Protein AF-A0A957WZV7-F1 (afdb_monomer)

Foldseek 3Di:
DDDDDDDDDDDDDDDDDDDDDDDDDDDDDPDDPPPDPPPPDPQDAVLQQLDDFPDVLVVVLVVVCLVCLQVVVLVVQLVQEDAQEWEAEQLGAIDTDGSNVVSVVQDVFWSDPQFDKDWDSPDRPVPCRVRCPPCPDPPPWRFRHWIKIFRTGNLRQKIKIFTWTADPVGHIGGRYMYIYDRDDPPPVDDDDPDPDPPDPVVVVVVVVPDDPVVCPVPPPPPPDPPPPPDDRDAREFDADVVHQKTKDKDKAAAPDKHKHKYAFDDQFKKKKAKDWPDLQKFKWKAFPPVRDTPDDRPPSDRMDIGTDHDRGMMMMMIHGRHITMMMIMMGGDDPPPPPPPPPVVPPDDDDDDDDDD

pLDDT: mean 73.52, std 21.82, range [28.09, 98.19]

Secondary structure (DSSP, 8-state):
----PPPP--PPP---------------------------PPPPPHHHHHSPPS-HHHHHHHHHHHHHHHHT-HHHHHHHEEEEEEEEETTS--EEE-HHHHHHHHHHHTSSTT---EEE-----TTTTTT------S--PEEEEEEEEEEESTTS-EEEEEEEEE-TTS-EEEEEEEEETT-------S------TTHHHHHHHHTTT--GGGGTTSSTTS-S----TT---PPEE-PPTT-SEEEEEEEEPTT-EEEEEEPPP-S-EEEEEEEESSTTEEEEEEETTT--EEE-TT---SEEEEE--SSS-EEEEEEESS-EEEEEEEEE----------GGGGTT---------

Solvent-accessible surface area (backbone atoms only — not comparable to full-atom values): 22004 Å² total; per-residue (Å²): 142,82,88,83,85,85,80,87,85,84,83,83,88,83,87,77,88,79,89,78,83,88,80,91,77,93,75,92,75,92,67,87,78,77,82,70,80,80,74,73,72,80,77,80,50,62,73,61,24,47,38,86,59,95,43,67,69,53,51,52,50,50,53,50,50,52,50,29,60,67,70,61,36,58,73,60,48,46,72,40,38,28,78,62,19,36,47,23,43,69,97,49,77,69,47,75,32,53,28,68,62,42,48,51,52,44,36,77,58,31,62,37,94,61,29,58,69,40,81,47,81,48,64,82,59,83,72,48,64,80,68,59,73,65,82,75,56,96,62,87,52,50,70,52,34,52,43,31,37,35,21,22,20,72,64,33,40,21,25,35,39,40,36,26,23,28,46,98,87,66,54,69,34,39,39,35,38,38,35,19,85,73,34,71,85,71,69,85,66,78,76,80,80,80,75,78,92,61,64,70,63,56,56,55,46,64,75,62,76,69,73,76,81,83,52,75,85,79,64,88,84,77,85,72,93,72,78,74,78,86,69,81,74,53,39,67,65,64,57,55,90,94,47,54,50,32,75,47,74,51,71,40,45,54,80,38,72,48,60,29,30,36,64,55,53,83,63,46,39,35,37,40,42,54,46,55,90,52,81,62,55,31,44,28,34,30,34,68,84,79,66,44,68,81,36,51,57,85,46,72,63,50,59,50,75,50,63,50,90,56,82,47,45,29,41,37,37,39,34,18,76,53,71,44,55,39,37,42,35,44,31,54,57,68,80,74,78,74,72,76,74,60,77,77,74,71,78,75,74,79,85,79,76,88,80,83,136

Radius of gyration: 31.67 Å; Cα contacts (8 Å, |Δi|>4): 521; chains: 1; bounding box: 87×69×105 Å

Structure (mmCIF, N/CA/C/O backbone):
data_AF-A0A957WZV7-F1
#
_entry.id   AF-A0A957WZV7-F1
#
loop_
_atom_site.group_PDB
_atom_site.id
_atom_site.type_symbol
_atom_site.label_atom_id
_atom_site.label_alt_id
_atom_site.label_comp_id
_atom_site.label_asym_id
_atom_site.label_entity_id
_atom_site.label_seq_id
_atom_site.pdbx_PDB_ins_code
_atom_site.Cartn_x
_atom_site.Cartn_y
_atom_site.Cartn_z
_atom_site.occupancy
_atom_site.B_iso_or_equiv
_atom_site.auth_seq_id
_atom_site.auth_comp_id
_atom_site.auth_asym_id
_atom_site.auth_atom_id
_atom_site.pdbx_PDB_model_num
ATOM 1 N N . MET A 1 1 ? 37.630 -34.047 29.603 1.00 45.97 1 MET A N 1
ATOM 2 C CA . MET A 1 1 ? 38.981 -33.514 29.323 1.00 45.97 1 MET A CA 1
ATOM 3 C C . MET A 1 1 ? 39.329 -33.867 27.877 1.00 45.97 1 MET A C 1
ATOM 5 O O . MET A 1 1 ? 39.918 -34.907 27.633 1.00 45.97 1 MET A O 1
ATOM 9 N N . PHE A 1 2 ? 38.852 -33.075 26.911 1.00 42.47 2 PHE A N 1
ATOM 10 C CA . PHE A 1 2 ? 39.066 -33.308 25.475 1.00 42.47 2 PHE A CA 1
ATOM 11 C C . PHE A 1 2 ? 39.942 -32.180 24.920 1.00 42.47 2 PHE A C 1
ATOM 13 O O . PHE A 1 2 ? 39.576 -31.012 24.994 1.00 42.47 2 PHE A O 1
ATOM 20 N N . GLN A 1 3 ? 41.127 -32.549 24.437 1.00 49.06 3 GLN A N 1
ATOM 21 C CA . GLN A 1 3 ? 42.133 -31.666 23.845 1.00 49.06 3 GLN A CA 1
ATOM 22 C C . GLN A 1 3 ? 41.884 -31.558 22.335 1.00 49.06 3 GLN A C 1
ATOM 24 O O . GLN A 1 3 ? 42.097 -32.527 21.606 1.00 49.06 3 GLN A O 1
ATOM 29 N N . LEU A 1 4 ? 41.435 -30.389 21.868 1.00 52.78 4 LEU A N 1
ATOM 30 C CA . LEU A 1 4 ? 41.299 -30.075 20.444 1.00 52.78 4 LEU A CA 1
ATOM 31 C C . LEU A 1 4 ? 42.625 -29.479 19.937 1.00 52.78 4 LEU A C 1
ATOM 33 O O . LEU A 1 4 ? 43.010 -28.376 20.321 1.00 52.78 4 LEU A O 1
ATOM 37 N N . LYS A 1 5 ? 43.346 -30.222 19.089 1.00 60.06 5 LYS A N 1
ATOM 38 C CA . LYS A 1 5 ? 44.570 -29.757 18.417 1.00 60.06 5 LYS A CA 1
ATOM 39 C C . LYS A 1 5 ? 44.211 -28.845 17.238 1.00 60.06 5 LYS A C 1
ATOM 41 O O . LYS A 1 5 ? 43.618 -29.301 16.266 1.00 60.06 5 LYS A O 1
ATOM 46 N N . LEU A 1 6 ? 44.622 -27.582 17.316 1.00 60.00 6 LEU A N 1
ATOM 47 C CA . LEU A 1 6 ? 44.631 -26.624 16.207 1.00 60.00 6 LEU A CA 1
ATOM 48 C C . LEU A 1 6 ? 45.819 -26.908 15.272 1.00 60.00 6 LEU A C 1
ATOM 50 O O . LEU A 1 6 ? 46.967 -26.925 15.715 1.00 60.00 6 LEU A O 1
ATOM 54 N N . PHE A 1 7 ? 45.547 -27.100 13.980 1.00 57.06 7 PHE A N 1
ATOM 55 C CA . PHE A 1 7 ? 46.551 -27.097 12.910 1.00 57.06 7 PHE A CA 1
ATOM 56 C C . PHE A 1 7 ? 46.561 -25.727 12.208 1.00 57.06 7 PHE A C 1
ATOM 58 O O . PHE A 1 7 ? 45.489 -25.240 11.848 1.00 57.06 7 PHE A O 1
ATOM 65 N N . PRO A 1 8 ? 47.730 -25.111 11.950 1.00 63.84 8 PRO A N 1
ATOM 66 C CA . PRO A 1 8 ? 47.819 -23.918 11.118 1.00 63.84 8 PRO A CA 1
ATOM 67 C C . PRO A 1 8 ? 47.978 -24.299 9.639 1.00 63.84 8 PRO A C 1
ATOM 69 O O . PRO A 1 8 ? 48.950 -24.948 9.252 1.00 63.84 8 PRO A O 1
ATOM 72 N N . VAL A 1 9 ? 47.053 -23.843 8.794 1.00 58.19 9 VAL A N 1
ATOM 73 C CA . VAL A 1 9 ? 47.196 -23.896 7.334 1.00 58.19 9 VAL A CA 1
ATOM 74 C C . VAL A 1 9 ? 47.824 -22.582 6.864 1.00 58.19 9 VAL A C 1
ATOM 76 O O . VAL A 1 9 ? 47.216 -21.519 6.946 1.00 58.19 9 VAL A O 1
ATOM 79 N N . ARG A 1 10 ? 49.069 -22.659 6.384 1.00 58.91 10 ARG A N 1
ATOM 80 C CA . ARG A 1 10 ? 49.744 -21.591 5.633 1.00 58.91 10 ARG A CA 1
ATOM 81 C C . ARG A 1 10 ? 49.444 -21.793 4.147 1.00 58.91 10 ARG A C 1
ATOM 83 O O . ARG A 1 10 ? 49.906 -22.780 3.584 1.00 58.91 10 ARG A O 1
ATOM 90 N N . ILE A 1 11 ? 48.719 -20.874 3.508 1.00 53.62 11 ILE A N 1
ATOM 91 C CA . ILE A 1 11 ? 48.613 -20.824 2.039 1.00 53.62 11 ILE A CA 1
ATOM 92 C C . ILE A 1 11 ? 49.545 -19.728 1.527 1.00 53.62 11 ILE A C 1
ATOM 94 O O . ILE A 1 11 ? 49.493 -18.578 1.960 1.00 53.62 11 ILE A O 1
ATOM 98 N N . ALA A 1 12 ? 50.452 -20.150 0.652 1.00 55.97 12 ALA A N 1
ATOM 99 C CA . ALA A 1 12 ? 51.516 -19.359 0.069 1.00 55.97 12 ALA A CA 1
ATOM 100 C C . ALA A 1 12 ? 51.014 -18.458 -1.070 1.00 55.97 12 ALA A C 1
ATOM 102 O O . ALA A 1 12 ? 50.168 -18.834 -1.878 1.00 55.97 12 ALA A O 1
ATOM 103 N N . VAL A 1 13 ? 51.617 -17.274 -1.128 1.00 48.72 13 VAL A N 1
ATOM 104 C CA . VAL A 1 13 ? 51.511 -16.252 -2.171 1.00 48.72 13 VAL A CA 1
ATOM 105 C C . VAL A 1 13 ? 52.173 -16.744 -3.463 1.00 48.72 13 VAL A C 1
ATOM 107 O O . VAL A 1 13 ? 53.339 -17.136 -3.440 1.00 48.72 13 VAL A O 1
ATOM 110 N N . ALA A 1 14 ? 51.484 -16.639 -4.603 1.00 55.16 14 ALA A N 1
ATOM 111 C CA . ALA A 1 14 ? 52.089 -16.764 -5.930 1.00 55.16 14 ALA A CA 1
ATOM 112 C C . ALA A 1 14 ? 51.778 -15.517 -6.771 1.00 55.16 14 ALA A C 1
ATOM 114 O O . ALA A 1 14 ? 50.704 -15.345 -7.338 1.00 55.16 14 ALA A O 1
ATOM 115 N N . ARG A 1 15 ? 52.774 -14.632 -6.809 1.00 56.59 15 ARG A N 1
ATOM 116 C CA . ARG A 1 15 ? 52.866 -13.391 -7.578 1.00 56.59 15 ARG A CA 1
ATOM 117 C C . ARG A 1 15 ? 53.291 -13.746 -9.009 1.00 56.59 15 ARG A C 1
ATOM 119 O O . ARG A 1 15 ? 54.400 -14.238 -9.196 1.00 56.59 15 ARG A O 1
ATOM 126 N N . ARG A 1 16 ? 52.458 -13.484 -10.020 1.00 56.81 16 ARG A N 1
ATOM 127 C CA . ARG A 1 16 ? 52.886 -13.462 -11.431 1.00 56.81 16 ARG A CA 1
ATOM 128 C C . ARG A 1 16 ? 52.583 -12.094 -12.033 1.00 56.81 16 ARG A C 1
ATOM 130 O O . ARG A 1 16 ? 51.463 -11.813 -12.436 1.00 56.81 16 ARG A O 1
ATOM 137 N N . LEU A 1 17 ? 53.621 -11.257 -12.060 1.00 54.22 17 LEU A N 1
ATOM 138 C CA . LEU A 1 17 ? 53.748 -10.162 -13.016 1.00 54.22 17 LEU A CA 1
ATOM 139 C C . LEU A 1 17 ? 53.868 -10.778 -14.414 1.00 54.22 17 LEU A C 1
ATOM 141 O O . LEU A 1 17 ? 54.767 -11.587 -14.640 1.00 54.22 17 LEU A O 1
ATOM 145 N N . VAL A 1 18 ? 53.022 -10.354 -15.347 1.00 59.91 18 VAL A N 1
ATOM 146 C CA . VAL A 1 18 ? 53.282 -10.496 -16.781 1.00 59.91 18 VAL A CA 1
ATOM 147 C C . VAL A 1 18 ? 53.275 -9.091 -17.373 1.00 59.91 18 VAL A C 1
ATOM 149 O O . VAL A 1 18 ? 52.246 -8.431 -17.458 1.00 59.91 18 VAL A O 1
ATOM 152 N N . PHE A 1 19 ? 54.481 -8.633 -17.695 1.00 50.62 19 PHE A N 1
ATOM 153 C CA . PHE A 1 19 ? 54.791 -7.455 -18.496 1.00 50.62 19 PHE A CA 1
ATOM 154 C C . PHE A 1 19 ? 54.500 -7.807 -19.964 1.00 50.62 19 PHE A C 1
ATOM 156 O O . PHE A 1 19 ? 55.078 -8.768 -20.469 1.00 50.62 19 PHE A O 1
ATOM 163 N N . VAL A 1 20 ? 53.644 -7.050 -20.655 1.00 53.25 20 VAL A N 1
ATOM 164 C CA . VAL A 1 20 ? 53.514 -7.114 -22.123 1.00 53.25 20 VAL A CA 1
ATOM 165 C C . VAL A 1 20 ? 53.767 -5.713 -22.685 1.00 53.25 20 VAL A C 1
ATOM 167 O O . VAL A 1 20 ? 53.089 -4.774 -22.267 1.00 53.25 20 VAL A O 1
ATOM 170 N N . PRO A 1 21 ? 54.754 -5.538 -23.584 1.00 60.06 21 PRO A N 1
ATOM 171 C CA . PRO A 1 21 ? 55.105 -4.240 -24.132 1.00 60.06 21 PRO A CA 1
ATOM 172 C C . PRO A 1 21 ? 54.256 -3.885 -25.361 1.00 60.06 21 PRO A C 1
ATOM 174 O O . PRO A 1 21 ? 54.073 -4.684 -26.275 1.00 60.06 21 PRO A O 1
ATOM 177 N N . LEU A 1 22 ? 53.771 -2.646 -25.341 1.00 53.53 22 LEU A N 1
ATOM 178 C CA . LEU A 1 22 ? 53.826 -1.630 -26.398 1.00 53.53 22 LEU A CA 1
ATOM 179 C C . LEU A 1 22 ? 54.223 -2.120 -27.810 1.00 53.53 22 LEU A C 1
ATOM 181 O O . LEU A 1 22 ? 55.392 -2.412 -28.063 1.00 53.53 22 LEU A O 1
ATOM 185 N N . LEU A 1 23 ? 53.280 -2.081 -28.760 1.00 51.25 23 LEU A N 1
ATOM 186 C CA . LEU A 1 23 ? 53.598 -2.065 -30.189 1.00 51.25 23 LEU A CA 1
ATOM 187 C C . LEU A 1 23 ? 52.794 -0.969 -30.892 1.00 51.25 23 LEU A C 1
ATOM 189 O O . LEU A 1 23 ? 51.572 -1.010 -31.010 1.00 51.25 23 LEU A O 1
ATOM 193 N N . LEU A 1 24 ? 53.557 0.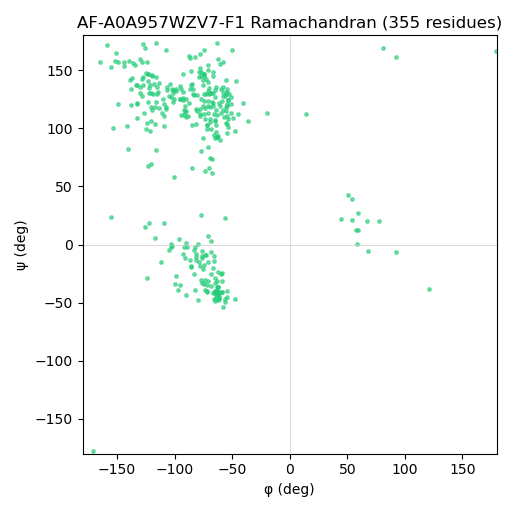048 -31.279 1.00 50.97 24 LEU A N 1
ATOM 194 C CA . LEU A 1 24 ? 53.195 1.235 -32.031 1.00 50.97 24 LEU A CA 1
ATOM 195 C C . LEU A 1 24 ? 52.909 0.823 -33.485 1.00 50.97 24 LEU A C 1
ATOM 197 O O . LEU A 1 24 ? 53.798 0.311 -34.163 1.00 50.97 24 LEU A O 1
ATOM 201 N N . GLY A 1 25 ? 51.688 1.044 -33.965 1.00 47.91 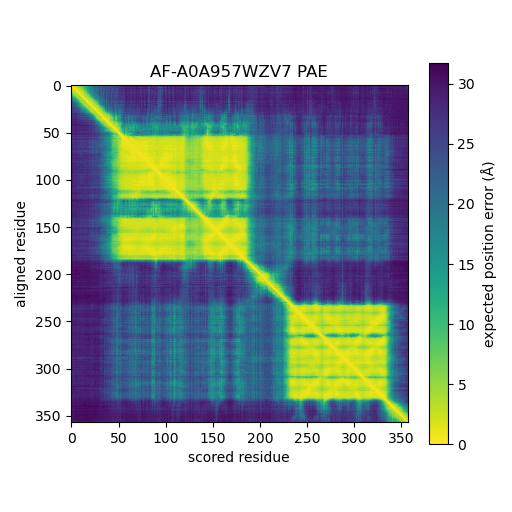25 GLY A N 1
ATOM 202 C CA . GLY A 1 25 ? 51.286 0.751 -35.341 1.00 47.91 25 GLY A CA 1
ATOM 203 C C . GLY A 1 25 ? 50.378 1.847 -35.878 1.00 47.91 25 GLY A C 1
ATOM 204 O O . GLY A 1 25 ? 49.160 1.719 -35.842 1.00 47.91 25 GLY A O 1
ATOM 205 N N . ALA A 1 26 ? 50.981 2.941 -36.341 1.00 51.47 26 ALA A N 1
ATOM 206 C CA . ALA A 1 26 ? 50.295 3.999 -37.068 1.00 51.47 26 ALA A CA 1
ATOM 207 C C . ALA A 1 26 ? 49.978 3.520 -38.494 1.00 51.47 26 ALA A C 1
ATOM 209 O O . ALA A 1 26 ? 50.891 3.344 -39.300 1.00 51.47 26 ALA A O 1
ATOM 210 N N . LEU A 1 27 ? 48.694 3.336 -38.814 1.00 49.53 27 LEU A N 1
ATOM 211 C CA . LEU A 1 27 ? 48.220 3.207 -40.190 1.00 49.53 27 LEU A CA 1
ATOM 212 C C . LEU A 1 27 ? 47.147 4.273 -40.445 1.00 49.53 27 LEU A C 1
ATOM 214 O O . LEU A 1 27 ? 46.019 4.187 -39.967 1.00 49.53 27 LEU A O 1
ATOM 218 N N . LEU A 1 28 ? 47.560 5.305 -41.178 1.00 49.75 28 LEU A N 1
ATOM 219 C CA . LEU A 1 28 ? 46.736 6.377 -41.726 1.00 49.75 28 LEU A CA 1
ATOM 220 C C . LEU A 1 28 ? 45.755 5.797 -42.756 1.00 49.75 28 LEU A C 1
ATOM 222 O O . LEU A 1 28 ? 46.147 5.478 -43.876 1.00 49.75 28 LEU A O 1
ATOM 226 N N . LEU A 1 29 ? 44.477 5.704 -42.389 1.00 47.75 29 LEU A N 1
ATOM 227 C CA . LEU A 1 29 ? 43.370 5.596 -43.336 1.00 47.75 29 LEU A CA 1
ATOM 228 C C . LEU A 1 29 ? 42.598 6.914 -43.305 1.00 47.75 29 LEU A C 1
ATOM 230 O O . LEU A 1 29 ? 41.828 7.186 -42.389 1.00 47.75 29 LEU A O 1
ATOM 234 N N . ALA A 1 30 ? 42.840 7.745 -44.318 1.00 53.38 30 ALA A N 1
ATOM 235 C CA . ALA A 1 30 ? 42.015 8.900 -44.635 1.00 53.38 30 ALA A CA 1
ATOM 236 C C . ALA A 1 30 ? 40.673 8.404 -45.200 1.00 53.38 30 ALA A C 1
ATOM 238 O O . ALA A 1 30 ? 40.504 8.266 -46.409 1.00 53.38 30 ALA A O 1
ATOM 239 N N . GLY A 1 31 ? 39.742 8.068 -44.308 1.00 44.00 31 GLY A N 1
ATOM 240 C CA . GLY A 1 31 ? 38.331 7.885 -44.632 1.00 44.00 31 GLY A CA 1
ATOM 241 C C . GLY A 1 31 ? 37.595 9.200 -44.403 1.00 44.00 31 GLY A C 1
ATOM 242 O O . GLY A 1 31 ? 37.699 9.779 -43.326 1.00 44.00 31 GLY A O 1
ATOM 243 N N . CYS A 1 32 ? 36.882 9.690 -45.416 1.00 44.41 32 CYS A N 1
ATOM 244 C CA . CYS A 1 32 ? 35.986 10.835 -45.302 1.00 44.41 32 CYS A CA 1
ATOM 245 C C . CYS A 1 32 ? 34.958 10.579 -44.190 1.00 44.41 32 CYS A C 1
ATOM 247 O O . CYS A 1 32 ? 34.023 9.802 -44.378 1.00 44.41 32 CYS A O 1
ATOM 249 N N . ALA A 1 33 ? 35.131 11.222 -43.036 1.00 42.47 33 ALA A N 1
ATOM 250 C CA . ALA A 1 33 ? 34.091 11.298 -42.026 1.00 42.47 33 ALA A CA 1
ATOM 251 C C . ALA A 1 33 ? 33.011 12.246 -42.557 1.00 42.47 33 ALA A C 1
ATOM 253 O O . ALA A 1 33 ? 33.190 13.461 -42.591 1.00 42.47 33 ALA A O 1
ATOM 254 N N . VAL A 1 34 ? 31.909 11.678 -43.040 1.00 50.72 34 VAL A N 1
ATOM 255 C CA . VAL A 1 34 ? 30.657 12.419 -43.166 1.00 50.72 34 VAL A CA 1
ATOM 256 C C . VAL A 1 34 ? 30.164 12.603 -41.734 1.00 50.72 34 VAL A C 1
ATOM 258 O O . VAL A 1 34 ? 29.660 11.661 -41.127 1.00 50.72 34 VAL A O 1
ATOM 261 N N . GLU A 1 35 ? 30.401 13.782 -41.160 1.00 44.50 35 GLU A N 1
ATOM 262 C CA . GLU A 1 35 ? 29.774 14.204 -39.908 1.00 44.50 35 GLU A CA 1
ATOM 263 C C . GLU A 1 35 ? 28.268 14.300 -40.154 1.00 44.50 35 GLU A C 1
ATOM 265 O O . GLU A 1 35 ? 27.749 15.310 -40.626 1.00 44.50 35 GLU A O 1
ATOM 270 N N . PHE A 1 36 ? 27.556 13.210 -39.876 1.00 49.34 36 PHE A N 1
ATOM 271 C CA . PHE A 1 36 ? 26.125 13.293 -39.654 1.00 49.34 36 PHE A CA 1
ATOM 272 C C . PHE A 1 36 ? 25.943 14.022 -38.322 1.00 49.34 36 PHE A C 1
ATOM 274 O O . PHE A 1 36 ? 26.427 13.518 -37.304 1.00 49.34 36 PHE A O 1
ATOM 281 N N . PRO A 1 37 ? 25.292 15.198 -38.289 1.00 49.50 37 PRO A N 1
ATOM 282 C CA . PRO A 1 37 ? 24.887 15.768 -37.020 1.00 49.50 37 PRO A CA 1
ATOM 283 C C . PRO A 1 37 ? 23.985 14.731 -36.355 1.00 49.50 37 PRO A C 1
ATOM 285 O O . PRO A 1 37 ? 22.933 14.381 -36.894 1.00 49.50 37 PRO A O 1
ATOM 288 N N . LEU A 1 38 ? 24.420 14.200 -35.212 1.00 42.47 38 LEU A N 1
ATOM 289 C CA . LEU A 1 38 ? 23.536 13.472 -34.318 1.00 42.47 38 LEU A CA 1
ATOM 290 C C . LEU A 1 38 ? 22.491 14.488 -33.858 1.00 42.47 38 LEU A C 1
ATOM 292 O O . LEU A 1 38 ? 22.712 15.253 -32.921 1.00 42.47 38 LEU A O 1
ATOM 296 N N . ILE A 1 39 ? 21.376 14.552 -34.583 1.00 42.06 39 ILE A N 1
ATOM 297 C CA . ILE A 1 39 ? 20.153 15.161 -34.087 1.00 42.06 39 ILE A CA 1
ATOM 298 C C . ILE A 1 39 ? 19.739 14.244 -32.943 1.00 42.06 39 ILE A C 1
ATOM 300 O O . ILE A 1 39 ? 19.152 13.190 -33.172 1.00 42.06 39 ILE A O 1
ATOM 304 N N . SER A 1 40 ? 20.146 14.597 -31.723 1.00 41.94 40 SER A N 1
ATOM 305 C CA . SER A 1 40 ? 19.608 13.974 -30.523 1.00 41.94 40 SER A CA 1
ATOM 306 C C . SER A 1 40 ? 18.106 14.205 -30.586 1.00 41.94 40 SER A C 1
ATOM 308 O O . SER A 1 40 ? 17.661 15.354 -30.524 1.00 41.94 40 SER A O 1
ATOM 310 N N . ALA A 1 41 ? 17.337 13.140 -30.814 1.00 48.47 41 ALA A N 1
ATOM 311 C CA . ALA A 1 41 ? 15.897 13.224 -30.661 1.00 48.47 41 ALA A CA 1
ATOM 312 C C . ALA A 1 41 ? 15.636 13.751 -29.239 1.00 48.47 41 ALA A C 1
ATOM 314 O O . ALA A 1 41 ? 16.332 13.318 -28.313 1.00 48.47 41 ALA A O 1
ATOM 315 N N . PRO A 1 42 ? 14.740 14.736 -29.059 1.00 52.25 42 PRO A N 1
ATOM 316 C CA . PRO A 1 42 ? 14.391 15.187 -27.721 1.00 52.25 42 PRO A CA 1
ATOM 317 C C . PRO A 1 42 ? 13.893 13.973 -26.932 1.00 52.25 42 PRO A C 1
ATOM 319 O O . PRO A 1 42 ? 13.039 13.235 -27.425 1.00 52.25 42 PRO A O 1
ATOM 322 N N . GLU A 1 43 ? 14.464 13.734 -25.750 1.00 48.75 43 GLU A N 1
ATOM 323 C CA . GLU A 1 43 ? 13.916 12.730 -24.842 1.00 48.75 43 GLU A CA 1
ATOM 324 C C . GLU A 1 43 ? 12.459 13.109 -24.540 1.00 48.75 43 GLU A C 1
ATOM 326 O O . GLU A 1 43 ? 12.190 14.283 -24.254 1.00 48.75 43 GLU A O 1
ATOM 331 N N . PRO A 1 44 ? 11.511 12.162 -24.650 1.00 48.97 44 PRO A N 1
ATOM 332 C CA . PRO A 1 44 ? 10.117 12.440 -24.344 1.00 48.97 44 PRO A CA 1
ATOM 333 C C . PRO A 1 44 ? 10.000 12.900 -22.891 1.00 48.97 44 PRO A C 1
ATOM 335 O O . PRO A 1 44 ? 10.582 12.308 -21.981 1.00 48.97 44 PRO A O 1
ATOM 338 N N . SER A 1 45 ? 9.245 13.975 -22.673 1.00 51.12 45 SER A N 1
ATOM 339 C CA . SER A 1 45 ? 8.961 14.453 -21.318 1.00 51.12 45 SER A CA 1
ATOM 340 C C . SER A 1 45 ? 8.098 13.431 -20.571 1.00 51.12 45 SER A C 1
ATOM 342 O O . SER A 1 45 ? 7.264 12.754 -21.178 1.00 51.12 45 SER A O 1
ATOM 344 N N . LEU A 1 46 ? 8.247 13.322 -19.247 1.00 49.47 46 LEU A N 1
ATOM 345 C CA . LEU A 1 46 ? 7.385 12.440 -18.454 1.00 49.47 46 LEU A CA 1
ATOM 346 C C . LEU A 1 46 ? 5.911 12.839 -18.616 1.00 49.47 46 LEU A C 1
ATOM 348 O O . LEU A 1 46 ? 5.061 11.964 -18.690 1.00 49.47 46 LEU A O 1
ATOM 352 N N . THR A 1 47 ? 5.599 14.120 -18.819 1.00 43.16 47 THR A N 1
ATOM 353 C CA . THR A 1 47 ? 4.239 14.578 -19.137 1.00 43.16 47 THR A CA 1
ATOM 354 C C . THR A 1 47 ? 3.625 13.876 -20.369 1.00 43.16 47 THR A C 1
ATOM 356 O O . THR A 1 47 ? 2.444 13.515 -20.348 1.00 43.16 47 THR A O 1
ATOM 359 N N . GLU A 1 48 ? 4.405 13.633 -21.429 1.00 51.97 48 GLU A N 1
ATOM 360 C CA . GLU A 1 48 ? 3.960 12.873 -22.614 1.00 51.97 48 GLU A CA 1
ATOM 361 C C . GLU A 1 48 ? 3.823 11.375 -22.319 1.00 51.97 48 GLU A C 1
ATOM 363 O O . GLU A 1 48 ? 2.847 10.756 -22.735 1.00 51.97 48 GLU A O 1
ATOM 368 N N . ILE A 1 49 ? 4.748 10.805 -21.543 1.00 51.62 49 ILE A N 1
ATOM 369 C CA . ILE A 1 49 ? 4.736 9.388 -21.126 1.00 51.62 49 ILE A CA 1
ATOM 370 C C . ILE A 1 49 ? 3.526 9.075 -20.229 1.00 51.62 49 ILE A C 1
ATOM 372 O O . ILE A 1 49 ? 3.026 7.953 -20.182 1.00 51.62 49 ILE A O 1
ATOM 376 N N . LEU A 1 50 ? 3.045 10.064 -19.488 1.00 53.69 50 LEU A N 1
ATOM 377 C CA . LEU A 1 50 ? 1.930 9.922 -18.554 1.00 53.69 50 LEU A CA 1
ATOM 378 C C . LEU A 1 50 ? 0.572 10.209 -19.189 1.00 53.69 50 LEU A C 1
ATOM 380 O O . LEU A 1 50 ? -0.466 9.903 -18.600 1.00 53.69 50 LEU A O 1
ATOM 384 N N . SER A 1 51 ? 0.582 10.773 -20.393 1.00 57.03 51 SER A N 1
ATOM 385 C CA . SER A 1 51 ? -0.607 10.944 -21.213 1.00 57.03 51 SER A CA 1
ATOM 386 C C . SER A 1 51 ? -0.979 9.622 -21.894 1.00 57.03 51 SER A C 1
ATOM 388 O O . SER A 1 51 ? -0.199 8.669 -21.949 1.00 57.03 51 SER A O 1
ATOM 390 N N . ARG A 1 52 ? -2.212 9.531 -22.403 1.00 59.31 52 ARG A N 1
ATOM 391 C CA . ARG A 1 52 ? -2.631 8.404 -23.244 1.00 59.31 52 ARG A CA 1
ATOM 392 C C . ARG A 1 52 ? -1.636 8.266 -24.400 1.00 59.31 52 ARG A C 1
ATOM 394 O O . ARG A 1 52 ? -1.410 9.232 -25.119 1.00 59.31 52 ARG A O 1
ATOM 401 N N . SER A 1 53 ? -1.045 7.085 -24.562 1.00 64.56 53 SER A N 1
ATOM 402 C CA . SER A 1 53 ? -0.233 6.802 -25.741 1.00 64.56 53 SER A CA 1
ATOM 403 C C . SER A 1 53 ? -1.161 6.784 -26.954 1.00 64.56 53 SER A C 1
ATOM 405 O O . SER A 1 53 ? -2.172 6.089 -26.924 1.00 64.56 53 SER A O 1
ATOM 407 N N . ASP A 1 54 ? -0.822 7.493 -28.030 1.00 76.00 54 ASP A N 1
ATOM 408 C CA . ASP A 1 54 ? -1.534 7.366 -29.314 1.00 76.00 54 ASP A CA 1
ATOM 409 C C . ASP A 1 54 ? -1.244 6.018 -30.012 1.00 76.00 54 ASP A C 1
ATOM 411 O O . ASP A 1 54 ? -1.639 5.795 -31.159 1.00 76.00 54 ASP A O 1
ATOM 415 N N . ASP A 1 55 ? -0.537 5.107 -29.334 1.00 84.31 55 ASP A N 1
ATOM 416 C CA . ASP A 1 55 ? -0.195 3.792 -29.842 1.00 84.31 55 ASP A CA 1
ATOM 417 C C . ASP A 1 55 ? -1.209 2.717 -29.398 1.00 84.31 55 ASP A C 1
ATOM 419 O O . ASP A 1 55 ? -1.227 2.322 -28.222 1.00 84.31 55 ASP A O 1
ATOM 423 N N . PRO A 1 56 ? -2.008 2.163 -30.331 1.00 86.50 56 PRO A N 1
ATOM 424 C CA . PRO A 1 56 ? -2.996 1.139 -30.010 1.00 86.50 56 PRO A CA 1
ATOM 425 C C . PRO A 1 56 ? -2.378 -0.151 -29.453 1.00 86.50 56 PRO A C 1
ATOM 427 O O . PRO A 1 56 ? -3.073 -0.889 -28.754 1.00 86.50 56 PRO A O 1
ATOM 430 N N . THR A 1 57 ? -1.100 -0.454 -29.724 1.00 92.44 57 THR A N 1
ATOM 431 C CA . THR A 1 57 ? -0.464 -1.656 -29.158 1.00 92.44 57 THR A CA 1
ATOM 432 C C . THR A 1 57 ? -0.146 -1.482 -27.677 1.00 92.44 57 THR A C 1
ATOM 434 O O . THR A 1 57 ? -0.250 -2.438 -26.913 1.00 92.44 57 THR A O 1
ATOM 437 N N . VAL A 1 58 ? 0.213 -0.265 -27.251 1.00 89.56 58 VAL A N 1
ATOM 438 C CA . VAL A 1 58 ? 0.422 0.052 -25.830 1.00 89.56 58 VAL A CA 1
ATOM 439 C C . VAL A 1 58 ? -0.911 0.088 -25.093 1.00 89.56 58 VAL A C 1
ATOM 441 O O . VAL A 1 58 ? -0.989 -0.437 -23.987 1.00 89.56 58 VAL A O 1
ATOM 444 N N . ASP A 1 59 ? -1.958 0.660 -25.698 1.00 88.44 59 ASP A N 1
ATOM 445 C CA . ASP A 1 59 ? -3.322 0.628 -25.149 1.00 88.44 59 ASP A CA 1
ATOM 446 C C . ASP A 1 59 ? -3.792 -0.819 -24.915 1.00 88.44 59 ASP A C 1
ATOM 448 O O . ASP A 1 59 ? -4.202 -1.158 -23.807 1.00 88.44 59 ASP A O 1
ATOM 452 N N . ALA A 1 60 ? -3.641 -1.698 -25.911 1.00 90.69 60 ALA A N 1
ATOM 453 C CA . ALA A 1 60 ? -4.012 -3.107 -25.775 1.00 90.69 60 ALA A CA 1
ATOM 454 C C . ALA A 1 60 ? -3.217 -3.828 -24.670 1.00 90.69 60 ALA A C 1
ATOM 456 O O . ALA A 1 60 ? -3.793 -4.586 -23.891 1.00 90.69 60 ALA A O 1
ATOM 457 N N . PHE A 1 61 ? -1.908 -3.566 -24.566 1.00 95.62 61 PHE A N 1
ATOM 458 C CA . PHE A 1 61 ? -1.071 -4.127 -23.502 1.00 95.62 61 PHE A CA 1
ATOM 459 C C . PHE A 1 61 ? -1.491 -3.637 -22.111 1.00 95.62 61 PHE A C 1
ATOM 461 O O . PHE A 1 61 ? -1.503 -4.413 -21.158 1.00 95.62 61 PHE A O 1
ATOM 468 N N . VAL A 1 62 ? -1.840 -2.355 -21.980 1.00 92.50 62 VAL A N 1
ATOM 469 C CA . VAL A 1 62 ? -2.349 -1.772 -20.731 1.00 92.50 62 VAL A CA 1
ATOM 470 C C . VAL A 1 62 ? -3.651 -2.434 -20.305 1.00 92.50 62 VAL A C 1
ATOM 472 O O . VAL A 1 62 ? -3.783 -2.792 -19.134 1.00 92.50 62 VAL A O 1
ATOM 475 N N . ASP A 1 63 ? -4.584 -2.613 -21.238 1.00 89.00 63 ASP A N 1
ATOM 476 C CA . ASP A 1 63 ? -5.859 -3.274 -20.967 1.00 89.00 63 ASP A CA 1
A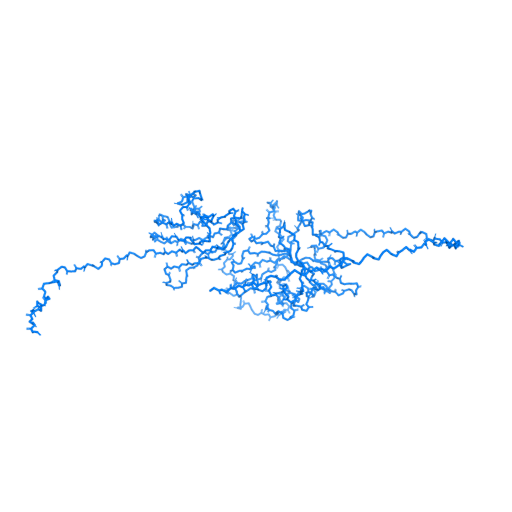TOM 477 C C . ASP A 1 63 ? -5.627 -4.722 -20.506 1.00 89.00 63 ASP A C 1
ATOM 479 O O . ASP A 1 63 ? -6.198 -5.158 -19.505 1.00 89.00 63 ASP A O 1
ATOM 483 N N . GLU A 1 64 ? -4.727 -5.451 -21.174 1.00 94.31 64 GLU A N 1
ATOM 484 C CA . GLU A 1 64 ? -4.344 -6.811 -20.783 1.00 94.31 64 GLU A CA 1
ATOM 485 C C . GLU A 1 64 ? -3.685 -6.848 -19.394 1.00 94.31 64 GLU A C 1
ATOM 487 O O . GLU A 1 64 ? -4.038 -7.692 -18.568 1.00 94.31 64 GLU A O 1
ATOM 492 N N . LEU A 1 65 ? -2.791 -5.901 -19.091 1.00 95.88 65 LEU A N 1
ATOM 493 C CA . LEU A 1 65 ? -2.109 -5.810 -17.797 1.00 95.88 65 LEU A CA 1
ATOM 494 C C . LEU A 1 65 ? -3.111 -5.526 -16.676 1.00 95.88 65 LEU A C 1
ATOM 496 O O . LEU A 1 65 ? -3.041 -6.132 -15.605 1.00 95.88 65 LEU A O 1
ATOM 500 N N . ALA A 1 66 ? -4.065 -4.629 -16.927 1.00 91.56 66 ALA A N 1
ATOM 501 C CA . ALA A 1 66 ? -5.118 -4.294 -15.982 1.00 91.56 66 ALA A CA 1
ATOM 502 C C . ALA A 1 66 ? -6.032 -5.495 -15.699 1.00 91.56 66 ALA A C 1
ATOM 504 O O . ALA A 1 66 ? -6.331 -5.784 -14.536 1.00 91.56 66 ALA A O 1
ATOM 505 N N . VAL A 1 67 ? -6.422 -6.236 -16.743 1.00 87.50 67 VAL A N 1
ATOM 506 C CA . VAL A 1 67 ? -7.201 -7.477 -16.616 1.00 87.50 67 VAL A CA 1
ATOM 507 C C . VAL A 1 67 ? -6.424 -8.532 -15.829 1.00 87.50 67 VAL A C 1
ATOM 509 O O . VAL A 1 67 ? -6.974 -9.094 -14.882 1.00 87.50 67 VAL A O 1
ATOM 512 N N . ALA A 1 68 ? -5.150 -8.764 -16.152 1.00 94.00 68 ALA A N 1
ATOM 513 C CA . ALA A 1 68 ? -4.308 -9.745 -15.468 1.00 94.00 68 ALA A CA 1
ATOM 514 C C . ALA A 1 68 ? -4.125 -9.410 -13.976 1.00 94.00 68 ALA A C 1
ATOM 516 O O . ALA A 1 68 ? -4.208 -10.293 -13.119 1.00 94.00 68 ALA A O 1
ATOM 517 N N . LEU A 1 69 ? -3.938 -8.129 -13.640 1.00 94.62 69 LEU A N 1
ATOM 518 C CA . LEU A 1 69 ? -3.841 -7.653 -12.256 1.00 94.62 69 LEU A CA 1
ATOM 519 C C . LEU A 1 69 ? -5.156 -7.838 -11.490 1.00 94.62 69 LEU A C 1
ATOM 521 O O . LEU A 1 69 ? -5.139 -8.362 -10.375 1.00 94.62 69 LEU A O 1
ATOM 525 N N . ALA A 1 70 ? -6.289 -7.454 -12.083 1.00 87.31 70 ALA A N 1
ATOM 526 C CA . ALA A 1 70 ? -7.607 -7.604 -11.465 1.00 87.31 70 ALA A CA 1
ATOM 527 C C . ALA A 1 70 ? -7.987 -9.082 -11.262 1.00 87.31 70 ALA A C 1
ATOM 529 O O . ALA A 1 70 ? -8.518 -9.456 -10.214 1.00 87.31 70 ALA A O 1
ATOM 530 N N . ALA A 1 71 ? -7.665 -9.936 -12.238 1.00 88.38 71 ALA A N 1
ATOM 531 C CA . ALA A 1 71 ? -7.878 -11.380 -12.176 1.00 88.38 71 ALA A CA 1
ATOM 532 C C . ALA A 1 71 ? -6.853 -12.113 -11.294 1.00 88.38 71 ALA A C 1
ATOM 534 O O . ALA A 1 71 ? -7.054 -13.286 -10.977 1.00 88.38 71 ALA A O 1
ATOM 535 N N . ARG A 1 72 ? -5.769 -11.436 -10.884 1.00 92.69 72 ARG A N 1
ATOM 536 C CA . ARG A 1 72 ? -4.610 -12.030 -10.199 1.00 92.69 72 ARG A CA 1
ATOM 537 C C . ARG A 1 72 ? -4.002 -13.201 -10.989 1.00 92.69 72 ARG A C 1
ATOM 539 O O . ARG A 1 72 ? -3.586 -14.205 -10.407 1.00 92.69 72 ARG A O 1
ATOM 546 N N . ASP A 1 73 ? -3.934 -13.072 -12.313 1.00 94.25 73 ASP A N 1
ATOM 547 C CA . ASP A 1 73 ? -3.322 -14.062 -13.204 1.00 94.25 73 ASP A CA 1
ATOM 548 C C . ASP A 1 73 ? -1.790 -13.950 -13.144 1.00 94.25 73 ASP A C 1
ATOM 550 O O . ASP A 1 73 ? -1.140 -13.300 -13.961 1.00 94.25 73 ASP A O 1
ATOM 554 N N . TYR A 1 74 ? -1.193 -14.546 -12.108 1.00 95.44 74 TYR A N 1
ATOM 555 C CA . TYR A 1 74 ? 0.252 -14.467 -11.886 1.00 95.44 74 TYR A CA 1
ATOM 556 C C . TYR A 1 74 ? 1.093 -15.026 -13.051 1.00 95.44 74 TYR A C 1
ATOM 558 O O . TYR A 1 74 ? 2.097 -14.397 -13.387 1.00 95.44 74 TYR A O 1
ATOM 566 N N . PRO A 1 75 ? 0.736 -16.154 -13.699 1.00 93.50 75 PRO A N 1
ATOM 567 C CA . PRO A 1 75 ? 1.431 -16.596 -14.906 1.00 93.50 75 PRO A CA 1
ATOM 568 C C . PRO A 1 75 ? 1.450 -15.545 -16.024 1.00 93.50 75 PRO A C 1
ATOM 570 O O . PRO A 1 75 ? 2.519 -15.290 -16.582 1.00 93.50 75 PRO A O 1
ATOM 573 N N . GLN A 1 76 ? 0.309 -14.911 -16.322 1.00 96.69 76 GLN A N 1
ATOM 574 C CA . GLN A 1 76 ? 0.232 -13.859 -17.338 1.00 96.69 76 GLN A CA 1
ATOM 575 C C . GLN A 1 76 ? 1.051 -12.633 -16.926 1.00 96.69 76 GLN A C 1
ATOM 577 O O . GLN A 1 76 ? 1.905 -12.190 -17.690 1.00 96.69 76 GLN A O 1
ATOM 582 N N . LEU A 1 77 ? 0.887 -12.153 -15.686 1.00 97.75 77 LEU A N 1
ATOM 583 C CA . LEU A 1 77 ? 1.655 -11.024 -15.151 1.00 97.75 77 LEU A CA 1
ATOM 584 C C . LEU A 1 77 ? 3.162 -11.251 -15.269 1.00 97.75 77 LEU A C 1
ATOM 586 O O . LEU A 1 77 ? 3.878 -10.369 -15.733 1.00 97.75 77 LEU A O 1
ATOM 590 N N . GLN A 1 78 ? 3.648 -12.442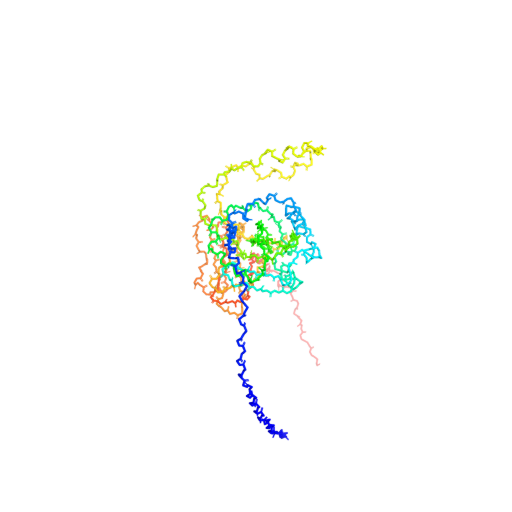 -14.911 1.00 97.12 78 GLN A N 1
ATOM 591 C CA . GLN A 1 78 ? 5.067 -12.768 -15.032 1.00 97.12 78 GLN A CA 1
ATOM 592 C C . GLN A 1 78 ? 5.551 -12.724 -16.488 1.00 97.12 78 GLN A C 1
ATOM 594 O O . GLN A 1 78 ? 6.680 -12.306 -16.730 1.00 97.12 78 GLN A O 1
ATOM 599 N N . GLY A 1 79 ? 4.718 -13.149 -17.444 1.00 96.44 79 GLY A N 1
ATOM 600 C CA . GLY A 1 79 ? 5.020 -13.079 -18.876 1.00 96.44 79 GLY A CA 1
ATOM 601 C C . GLY A 1 79 ? 5.074 -11.651 -19.424 1.00 96.44 79 GLY A C 1
ATOM 602 O O . GLY A 1 79 ? 5.771 -11.405 -20.404 1.00 96.44 79 GLY A O 1
ATOM 603 N N . MET A 1 80 ? 4.382 -10.713 -18.772 1.00 98.19 80 MET A N 1
ATOM 604 C CA . MET A 1 80 ? 4.379 -9.291 -19.126 1.00 98.19 80 MET A CA 1
ATOM 605 C C . MET A 1 80 ? 5.540 -8.512 -18.491 1.00 98.19 80 MET A C 1
ATOM 607 O O . MET A 1 80 ? 5.852 -7.418 -18.955 1.00 98.19 80 MET A O 1
ATOM 611 N N . MET A 1 81 ? 6.168 -9.036 -17.433 1.00 97.69 81 MET A N 1
ATOM 612 C CA . MET A 1 81 ? 7.243 -8.368 -16.689 1.00 97.69 81 MET A CA 1
ATOM 613 C C . MET A 1 81 ? 8.593 -8.416 -17.412 1.00 97.69 81 MET A C 1
ATOM 615 O O . MET A 1 81 ? 8.986 -9.428 -17.992 1.00 97.69 81 MET A O 1
ATOM 619 N N . ALA A 1 82 ? 9.367 -7.344 -17.265 1.00 95.69 82 ALA A N 1
ATOM 620 C CA . ALA A 1 82 ? 10.793 -7.338 -17.553 1.00 95.69 82 ALA A CA 1
ATOM 621 C C . ALA A 1 82 ? 11.548 -8.384 -16.728 1.00 95.69 82 ALA A C 1
ATOM 623 O O . ALA A 1 82 ? 11.126 -8.781 -15.641 1.00 95.69 82 ALA A O 1
ATOM 624 N N . ASN A 1 83 ? 12.715 -8.798 -17.215 1.00 94.00 83 ASN A N 1
ATOM 625 C CA . ASN A 1 83 ? 13.611 -9.668 -16.468 1.00 94.00 83 ASN A CA 1
ATOM 626 C C . ASN A 1 83 ? 15.075 -9.243 -16.702 1.00 94.00 83 ASN A C 1
ATOM 628 O O . ASN A 1 83 ? 15.626 -9.577 -17.752 1.00 94.00 83 ASN A O 1
ATOM 632 N N . PRO A 1 84 ? 15.713 -8.529 -15.754 1.00 94.38 84 PRO A N 1
ATOM 633 C CA . PRO A 1 84 ? 15.237 -8.246 -14.398 1.00 94.38 84 PRO A CA 1
ATOM 634 C C . PRO A 1 84 ? 14.061 -7.258 -14.353 1.00 94.38 84 PRO A C 1
ATOM 636 O O . PRO A 1 84 ? 13.886 -6.435 -15.244 1.00 94.38 84 PRO A O 1
ATOM 639 N N . PHE A 1 85 ? 13.262 -7.362 -13.293 1.00 95.19 85 PHE A N 1
ATOM 640 C CA . PHE A 1 85 ? 12.173 -6.453 -12.965 1.00 95.19 85 PHE A CA 1
ATOM 641 C C . PHE A 1 85 ? 12.572 -5.565 -11.787 1.00 95.19 85 PHE A C 1
ATOM 643 O O . PHE A 1 85 ? 13.106 -6.057 -10.787 1.00 95.19 85 PHE A O 1
ATOM 650 N N . SER A 1 86 ? 12.283 -4.270 -11.885 1.00 93.44 86 SER A N 1
ATOM 651 C CA . SER A 1 86 ? 12.654 -3.292 -10.864 1.00 93.44 86 SER A CA 1
ATOM 652 C C . SER A 1 86 ? 11.467 -2.948 -9.960 1.00 93.44 86 SER A C 1
ATOM 654 O O . SER A 1 86 ? 10.398 -2.561 -10.436 1.00 93.44 86 SER A O 1
ATOM 656 N N . ILE A 1 87 ? 11.650 -3.101 -8.647 1.00 94.50 87 ILE A N 1
ATOM 657 C CA . ILE A 1 87 ? 10.703 -2.652 -7.620 1.00 94.50 87 ILE A CA 1
ATOM 658 C C . ILE A 1 87 ? 11.334 -1.469 -6.899 1.00 94.50 87 ILE A C 1
ATOM 660 O O . ILE A 1 87 ? 12.401 -1.605 -6.297 1.00 94.50 87 ILE A O 1
ATOM 664 N N . MET A 1 88 ? 10.668 -0.324 -6.929 1.00 91.38 88 MET A N 1
ATOM 665 C CA . MET A 1 88 ? 11.093 0.877 -6.225 1.00 91.38 88 MET A CA 1
ATOM 666 C C . MET A 1 88 ? 10.042 1.260 -5.192 1.00 91.38 88 MET A C 1
ATOM 668 O O . MET A 1 88 ? 8.853 1.219 -5.485 1.00 91.38 88 MET A O 1
ATOM 672 N N . TRP A 1 89 ? 10.468 1.653 -3.996 1.00 90.75 89 TRP A N 1
ATOM 673 C CA . TRP A 1 89 ? 9.589 2.343 -3.054 1.00 90.75 89 TRP A CA 1
ATOM 674 C C . TRP A 1 89 ? 9.753 3.844 -3.247 1.00 90.75 89 TRP A C 1
ATOM 676 O O . TRP A 1 89 ? 10.837 4.311 -3.598 1.00 90.75 89 TRP A O 1
ATOM 686 N N . TRP A 1 90 ? 8.681 4.597 -3.043 1.00 86.94 90 TRP A N 1
ATOM 687 C CA . TRP A 1 90 ? 8.685 6.045 -3.159 1.00 86.94 90 TRP A CA 1
ATOM 688 C C . TRP A 1 90 ? 9.833 6.653 -2.337 1.00 86.94 90 TRP A C 1
ATOM 690 O O . TRP A 1 90 ? 9.997 6.327 -1.163 1.00 86.94 90 TRP A O 1
ATOM 700 N N . GLN A 1 91 ? 10.658 7.489 -2.982 1.00 81.75 91 GLN A N 1
ATOM 701 C CA . GLN A 1 91 ? 11.872 8.107 -2.413 1.00 81.75 91 GLN A CA 1
ATOM 702 C C . GLN A 1 91 ? 12.950 7.129 -1.909 1.00 81.75 91 GLN A C 1
ATOM 704 O O . GLN A 1 91 ? 13.905 7.536 -1.243 1.00 81.75 91 GLN A O 1
ATOM 709 N N . ALA A 1 92 ? 12.841 5.846 -2.244 1.00 82.12 92 ALA A N 1
ATOM 710 C CA . ALA A 1 92 ? 13.840 4.837 -1.941 1.00 82.12 92 ALA A CA 1
ATOM 711 C C . ALA A 1 92 ? 14.598 4.410 -3.201 1.00 82.12 92 ALA A C 1
ATOM 713 O O . ALA A 1 92 ? 14.206 4.675 -4.337 1.00 82.12 92 ALA A O 1
ATOM 714 N N . GLN A 1 93 ? 15.700 3.696 -2.989 1.00 80.56 93 GLN A N 1
ATOM 715 C CA . GLN A 1 93 ? 16.446 3.092 -4.080 1.00 80.56 93 GLN A CA 1
ATOM 716 C C . GLN A 1 93 ? 15.671 1.912 -4.681 1.00 80.56 93 GLN A C 1
ATOM 718 O O . GLN A 1 93 ? 15.081 1.103 -3.960 1.00 80.56 93 GLN A O 1
ATOM 723 N N . ALA A 1 94 ? 15.714 1.798 -6.006 1.00 86.62 94 ALA A N 1
ATOM 724 C CA . ALA A 1 94 ? 15.165 0.659 -6.722 1.00 86.62 94 ALA A CA 1
ATOM 725 C C . ALA A 1 94 ? 15.939 -0.636 -6.416 1.00 86.62 94 ALA A C 1
ATOM 727 O O . ALA A 1 94 ? 17.162 -0.633 -6.255 1.00 86.62 94 ALA A O 1
ATOM 728 N N . VAL A 1 95 ? 15.219 -1.756 -6.364 1.00 87.75 95 VAL A N 1
ATOM 729 C CA . VAL A 1 95 ? 15.779 -3.100 -6.213 1.00 87.75 95 VAL A CA 1
ATOM 730 C C . VAL A 1 95 ? 15.371 -3.941 -7.413 1.00 87.75 95 VAL A C 1
ATOM 732 O O . VAL A 1 95 ? 14.191 -4.222 -7.622 1.00 87.75 95 VAL A O 1
ATOM 735 N N . GLU A 1 96 ? 16.362 -4.401 -8.166 1.00 90.81 96 GLU A N 1
ATOM 736 C CA . GLU A 1 96 ? 16.152 -5.310 -9.288 1.00 90.81 96 GLU A CA 1
ATOM 737 C C . GLU A 1 96 ? 16.097 -6.765 -8.830 1.00 90.81 96 GLU A C 1
ATOM 739 O O . GLU A 1 96 ? 16.883 -7.214 -7.989 1.00 90.81 96 GLU A O 1
ATOM 744 N N . ARG A 1 97 ? 15.157 -7.526 -9.391 1.00 91.38 97 ARG A N 1
ATOM 745 C CA . ARG A 1 97 ? 14.984 -8.953 -9.105 1.00 91.38 97 ARG A CA 1
ATOM 746 C C . ARG A 1 97 ? 14.562 -9.703 -10.364 1.00 91.38 97 ARG A C 1
ATOM 748 O O . ARG A 1 97 ? 13.948 -9.112 -11.245 1.00 91.38 97 ARG A O 1
ATOM 755 N N . PRO A 1 98 ? 14.802 -11.021 -10.454 1.00 94.81 98 PRO A N 1
ATOM 756 C CA . PRO A 1 98 ? 14.164 -11.828 -11.485 1.00 94.81 98 PRO A CA 1
ATOM 757 C C . PRO A 1 98 ? 12.637 -11.690 -11.423 1.00 94.81 98 PRO A C 1
ATOM 759 O O . PRO A 1 98 ? 12.080 -11.675 -10.320 1.00 94.81 98 PRO A O 1
ATOM 762 N N . ALA A 1 99 ? 11.966 -11.655 -12.578 1.00 95.38 99 ALA A N 1
ATOM 763 C CA . ALA A 1 99 ? 10.522 -11.394 -12.685 1.00 95.38 99 ALA A CA 1
ATOM 764 C C . ALA A 1 99 ? 9.675 -12.230 -11.709 1.00 95.38 99 ALA A C 1
ATOM 766 O O . ALA A 1 99 ? 8.858 -11.695 -10.966 1.00 95.38 99 ALA A O 1
ATOM 767 N N . GLY A 1 100 ? 9.933 -13.541 -11.624 1.00 89.81 100 GLY A N 1
ATOM 768 C CA . GLY A 1 100 ? 9.205 -14.428 -10.711 1.00 89.81 100 GLY A CA 1
ATOM 769 C C . GLY A 1 100 ? 9.394 -14.080 -9.228 1.00 89.81 100 GLY A C 1
ATOM 770 O O . GLY A 1 100 ? 8.448 -14.161 -8.453 1.00 89.81 100 GLY A O 1
ATOM 771 N N . VAL A 1 101 ? 10.587 -13.634 -8.817 1.00 92.44 101 VAL A N 1
ATOM 772 C CA . VAL A 1 101 ? 10.861 -13.228 -7.423 1.00 92.44 101 VAL A CA 1
ATOM 773 C C . VAL A 1 101 ? 10.209 -11.879 -7.109 1.00 92.44 101 VAL A C 1
ATOM 775 O O . VAL A 1 101 ? 9.671 -11.689 -6.015 1.00 92.44 101 VAL A O 1
ATOM 778 N N . ALA A 1 102 ? 10.238 -10.948 -8.064 1.00 95.94 102 ALA A N 1
ATOM 779 C CA . ALA A 1 102 ? 9.522 -9.683 -7.955 1.00 95.94 102 ALA A CA 1
ATOM 780 C C . ALA A 1 102 ? 8.009 -9.914 -7.833 1.00 95.94 102 ALA A C 1
ATOM 782 O O . ALA A 1 102 ? 7.384 -9.385 -6.917 1.00 95.94 102 ALA A O 1
ATOM 783 N N . LEU A 1 103 ? 7.436 -10.777 -8.676 1.00 96.88 103 LEU A N 1
ATOM 784 C CA . LEU A 1 103 ? 6.006 -11.068 -8.659 1.00 96.88 103 LEU A CA 1
ATOM 785 C C . LEU A 1 103 ? 5.554 -11.717 -7.349 1.00 96.88 103 LEU A C 1
ATOM 787 O O . LEU A 1 103 ? 4.510 -11.347 -6.825 1.00 96.88 103 LEU A O 1
ATOM 791 N N . LEU A 1 104 ? 6.347 -12.633 -6.782 1.00 87.75 104 LEU A N 1
ATOM 792 C CA . LEU A 1 104 ? 6.078 -13.177 -5.445 1.00 87.75 104 LEU A CA 1
ATOM 793 C C . LEU A 1 104 ? 6.039 -12.069 -4.383 1.00 87.75 104 LEU A C 1
ATOM 795 O O . LEU A 1 104 ? 5.149 -12.064 -3.539 1.00 87.75 104 LEU A O 1
ATOM 799 N N . THR A 1 105 ? 6.956 -11.100 -4.465 1.00 92.75 105 THR A N 1
ATOM 800 C CA . THR A 1 105 ? 6.999 -9.957 -3.538 1.00 92.75 105 THR A CA 1
ATOM 801 C C . THR A 1 105 ? 5.737 -9.097 -3.677 1.00 92.75 105 THR A C 1
ATOM 803 O O . THR A 1 105 ? 5.105 -8.765 -2.678 1.00 92.75 105 THR A O 1
ATOM 806 N N . LEU A 1 106 ? 5.325 -8.788 -4.912 1.00 96.31 106 LEU A N 1
ATOM 807 C CA . LEU A 1 106 ? 4.113 -8.009 -5.187 1.00 96.31 106 LEU A CA 1
ATOM 808 C C . LEU A 1 106 ? 2.841 -8.747 -4.772 1.00 96.31 106 LEU A C 1
ATOM 810 O O . LEU A 1 106 ? 1.945 -8.148 -4.184 1.00 96.31 106 LEU A O 1
ATOM 814 N N . ARG A 1 107 ? 2.772 -10.054 -5.027 1.00 94.50 107 ARG A N 1
ATOM 815 C CA . ARG A 1 107 ? 1.665 -10.911 -4.607 1.00 94.50 107 ARG A CA 1
ATOM 816 C C . ARG A 1 107 ? 1.473 -10.891 -3.100 1.00 94.50 107 ARG A C 1
ATOM 818 O O . ARG A 1 107 ? 0.362 -10.654 -2.636 1.00 94.50 107 ARG A O 1
ATOM 825 N N . ASP A 1 108 ? 2.542 -11.175 -2.366 1.00 89.44 108 ASP A N 1
ATOM 826 C CA . ASP A 1 108 ? 2.454 -11.420 -0.931 1.00 89.44 108 ASP A CA 1
ATOM 827 C C . ASP A 1 108 ? 2.211 -10.117 -0.149 1.00 89.44 108 ASP A C 1
ATOM 829 O O . ASP A 1 108 ? 1.538 -10.147 0.879 1.00 89.44 108 ASP A O 1
ATOM 833 N N . ALA A 1 109 ? 2.709 -8.977 -0.647 1.00 90.56 109 ALA A N 1
ATOM 834 C CA . ALA A 1 109 ? 2.575 -7.684 0.026 1.00 90.56 109 ALA A CA 1
ATOM 835 C C . ALA A 1 109 ? 1.404 -6.821 -0.482 1.00 90.56 109 ALA A C 1
ATOM 837 O O . ALA A 1 109 ? 0.733 -6.190 0.329 1.00 90.56 109 ALA A O 1
ATOM 838 N N . TYR A 1 110 ? 1.127 -6.803 -1.792 1.00 95.31 110 TYR A N 1
ATOM 839 C CA . TYR A 1 110 ? 0.275 -5.773 -2.409 1.00 95.31 110 TYR A CA 1
ATOM 840 C C . TYR A 1 110 ? -0.931 -6.320 -3.188 1.00 95.31 110 TYR A C 1
ATOM 842 O O . TYR A 1 110 ? -1.967 -5.659 -3.256 1.00 95.31 110 TYR A O 1
ATOM 850 N N . LEU A 1 111 ? -0.837 -7.527 -3.757 1.00 94.44 111 LEU A N 1
ATOM 851 C CA . LEU A 1 111 ? -1.880 -8.125 -4.610 1.00 94.44 111 LEU A CA 1
ATOM 852 C C . LEU A 1 111 ? -2.617 -9.304 -3.945 1.00 94.44 111 LEU A C 1
ATOM 854 O O . LEU A 1 111 ? -3.241 -10.117 -4.636 1.00 94.44 111 LEU A O 1
ATOM 858 N N . GLY A 1 112 ? -2.542 -9.418 -2.616 1.00 86.00 112 GLY A N 1
ATOM 859 C CA . GLY A 1 112 ? -3.223 -10.457 -1.840 1.00 86.00 112 GLY A CA 1
ATOM 860 C C . GLY A 1 112 ? -4.754 -10.389 -1.938 1.00 86.00 112 GLY A C 1
ATOM 861 O O . GLY A 1 112 ? -5.317 -9.453 -2.497 1.00 86.00 112 GLY A O 1
ATOM 862 N N . ALA A 1 113 ? -5.460 -11.377 -1.379 1.00 76.44 113 ALA A N 1
ATOM 863 C CA . ALA A 1 113 ? -6.919 -11.505 -1.520 1.00 76.44 113 ALA A CA 1
ATOM 864 C C . ALA A 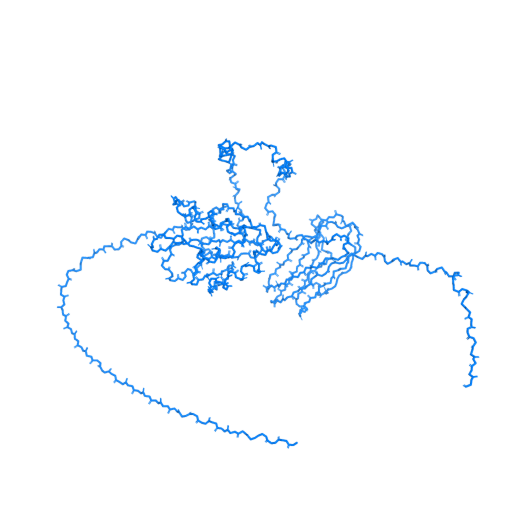1 113 ? -7.733 -10.300 -0.997 1.00 76.44 113 ALA A C 1
ATOM 866 O O . ALA A 1 113 ? -8.850 -10.084 -1.459 1.00 76.44 113 ALA A O 1
ATOM 867 N N . GLY A 1 114 ? -7.180 -9.521 -0.060 1.00 76.06 114 GLY A N 1
ATOM 868 C CA . GLY A 1 114 ? -7.818 -8.323 0.499 1.00 76.06 114 GLY A CA 1
ATOM 869 C C . GLY A 1 114 ? -7.689 -7.057 -0.354 1.00 76.06 114 GLY A C 1
ATOM 870 O O . GLY A 1 114 ? -8.374 -6.078 -0.066 1.00 76.06 114 GLY A O 1
ATOM 871 N N . SER A 1 115 ? -6.848 -7.063 -1.396 1.00 85.88 115 SER A N 1
ATOM 872 C CA . SER A 1 115 ? -6.674 -5.895 -2.262 1.00 85.88 115 SER A CA 1
ATOM 873 C C . SER A 1 115 ? -7.866 -5.706 -3.205 1.00 85.88 115 SER A C 1
ATOM 875 O O . SER A 1 115 ? -8.456 -6.672 -3.703 1.00 85.88 115 SER A O 1
ATOM 877 N N . ALA A 1 116 ? -8.200 -4.449 -3.479 1.00 86.38 116 ALA A N 1
ATOM 878 C CA . ALA A 1 116 ? -9.228 -4.046 -4.432 1.00 86.38 116 ALA A CA 1
ATOM 879 C C . ALA A 1 116 ? -8.571 -3.179 -5.507 1.00 86.38 116 ALA A C 1
ATOM 881 O O . ALA A 1 116 ? -8.761 -1.965 -5.555 1.00 86.38 116 ALA A O 1
ATOM 882 N N . VAL A 1 117 ? -7.738 -3.822 -6.330 1.00 89.88 117 VAL A N 1
ATOM 883 C CA . VAL A 1 117 ? -6.928 -3.153 -7.352 1.00 89.88 117 VAL A CA 1
ATOM 884 C C . VAL A 1 117 ? -7.832 -2.336 -8.270 1.00 89.88 117 VAL A C 1
ATOM 886 O O . VAL A 1 117 ? -8.693 -2.885 -8.957 1.00 89.88 117 VAL A O 1
ATOM 889 N N . ALA A 1 118 ? -7.619 -1.025 -8.287 1.00 88.06 118 ALA A N 1
ATOM 890 C CA . ALA A 1 118 ? -8.324 -0.113 -9.168 1.00 88.06 118 ALA A CA 1
ATOM 891 C C . ALA A 1 118 ? -7.326 0.742 -9.943 1.00 88.06 118 ALA A C 1
ATOM 893 O O . ALA A 1 118 ? -6.349 1.252 -9.393 1.00 88.06 118 ALA A O 1
ATOM 894 N N . PHE A 1 119 ? -7.608 0.915 -11.228 1.00 87.31 119 PHE A N 1
ATOM 895 C CA . PHE A 1 119 ? -6.823 1.753 -12.120 1.00 87.31 119 PHE A CA 1
ATOM 896 C C . PHE A 1 119 ? -7.461 3.126 -12.183 1.00 87.31 119 PHE A C 1
ATOM 898 O O . PHE A 1 119 ? -8.683 3.260 -12.289 1.00 87.31 119 PHE A O 1
ATOM 905 N N . ARG A 1 120 ? -6.630 4.155 -12.118 1.00 79.69 120 ARG A N 1
ATOM 906 C CA . ARG A 1 120 ? -7.058 5.524 -12.364 1.00 79.69 120 ARG A CA 1
ATOM 907 C C . ARG A 1 120 ? -6.262 6.044 -13.540 1.00 79.69 120 ARG A C 1
ATOM 909 O O . ARG A 1 120 ? -5.090 5.702 -13.700 1.00 79.69 120 ARG A O 1
ATOM 916 N N . GLU A 1 121 ? -6.894 6.891 -14.348 1.00 62.50 121 GLU A N 1
ATOM 917 C CA . GLU A 1 121 ? -6.108 7.755 -15.217 1.00 62.50 121 GLU A CA 1
ATOM 918 C C . GLU A 1 121 ? -5.117 8.476 -14.312 1.00 62.50 121 GLU A C 1
ATOM 920 O O . GLU A 1 121 ? -5.510 9.047 -13.285 1.00 62.50 121 GLU A O 1
ATOM 925 N N . ALA A 1 122 ? -3.830 8.347 -14.634 1.00 54.47 122 ALA A N 1
ATOM 926 C CA . ALA A 1 122 ? -2.812 9.106 -13.951 1.00 54.47 122 ALA A CA 1
ATOM 927 C C . ALA A 1 122 ? -3.258 10.563 -14.081 1.00 54.47 122 ALA A C 1
ATOM 929 O O . ALA A 1 122 ? -3.288 11.119 -15.180 1.00 54.47 122 ALA A O 1
ATOM 930 N N . ARG A 1 123 ? -3.678 11.178 -12.964 1.00 50.31 123 ARG A N 1
ATOM 931 C CA . ARG A 1 123 ? -3.712 12.640 -12.901 1.00 50.31 123 ARG A CA 1
ATOM 932 C C . ARG A 1 123 ? -2.368 13.088 -13.449 1.00 50.31 123 ARG A C 1
ATOM 934 O O . ARG A 1 123 ? -1.383 12.420 -13.149 1.00 50.31 123 ARG A O 1
ATOM 941 N N . SER A 1 124 ? -2.345 14.161 -14.238 1.00 47.75 124 SER A N 1
ATOM 942 C CA . SER A 1 124 ? -1.098 14.787 -14.682 1.00 47.75 124 SER A CA 1
ATOM 943 C C . SER A 1 124 ? -0.086 14.706 -13.539 1.00 47.75 124 SER A C 1
ATOM 945 O O . SER A 1 124 ? -0.280 15.370 -12.520 1.00 47.75 124 SER A O 1
ATOM 947 N N . LEU A 1 125 ? 0.926 13.830 -13.645 1.00 50.19 125 LEU A N 1
ATOM 948 C CA . LEU A 1 125 ? 1.919 13.672 -12.575 1.00 50.19 125 LEU A CA 1
ATOM 949 C C . LEU A 1 125 ? 2.917 14.837 -12.621 1.00 50.19 125 LEU A C 1
ATOM 951 O O . LEU A 1 125 ? 4.056 14.696 -12.181 1.00 50.19 125 LEU A O 1
ATOM 955 N N . ALA A 1 126 ? 2.494 15.986 -13.159 1.00 45.59 126 ALA A N 1
ATOM 956 C CA . ALA A 1 126 ? 3.203 17.243 -13.091 1.00 45.59 126 ALA A CA 1
ATOM 957 C C . ALA A 1 126 ? 3.609 17.488 -11.631 1.00 45.59 126 ALA A C 1
ATOM 959 O O . ALA A 1 126 ? 2.768 17.709 -10.760 1.00 45.59 126 ALA A O 1
ATOM 960 N N . GLY A 1 127 ? 4.911 17.378 -11.366 1.00 51.88 127 GLY A N 1
ATOM 961 C CA . GLY A 1 127 ? 5.500 17.445 -10.025 1.00 51.88 127 GLY A CA 1
ATOM 962 C C . GLY A 1 127 ? 6.278 16.190 -9.623 1.00 51.88 127 GLY A C 1
ATOM 963 O O . GLY A 1 127 ? 7.361 16.319 -9.064 1.00 51.88 127 GLY A O 1
ATOM 964 N N . LEU A 1 128 ? 5.812 14.991 -9.989 1.00 55.53 128 LEU A N 1
ATOM 965 C CA . LEU A 1 128 ? 6.547 13.740 -9.752 1.00 55.53 128 LEU A CA 1
ATOM 966 C C . LEU A 1 128 ? 7.726 13.574 -10.715 1.00 55.53 128 LEU A C 1
ATOM 968 O O . LEU A 1 128 ? 8.631 12.804 -10.436 1.00 55.53 128 LEU A O 1
ATOM 972 N N . GLU A 1 129 ? 7.749 14.315 -11.822 1.00 54.88 129 GLU A N 1
ATOM 973 C CA . GLU A 1 129 ? 8.758 14.193 -12.882 1.00 54.88 129 GLU A CA 1
ATOM 974 C C . GLU A 1 129 ? 10.184 14.509 -12.409 1.00 54.88 129 GLU A C 1
ATOM 976 O O . GLU A 1 129 ? 11.137 13.850 -12.810 1.00 54.88 129 GLU A O 1
ATOM 981 N N . ASN A 1 130 ? 10.324 15.482 -11.505 1.00 54.12 130 ASN A N 1
ATOM 982 C CA . ASN A 1 130 ? 11.617 15.851 -10.926 1.00 54.12 130 ASN A CA 1
ATOM 983 C C . ASN A 1 130 ? 11.989 14.992 -9.705 1.00 54.12 130 ASN A C 1
ATOM 985 O O . ASN A 1 130 ? 13.150 14.974 -9.301 1.00 54.12 130 ASN A O 1
ATOM 989 N N . GLU A 1 131 ? 11.010 14.313 -9.097 1.00 54.97 131 GLU A N 1
ATOM 990 C CA . GLU A 1 131 ? 11.186 13.517 -7.874 1.00 54.97 131 GLU A CA 1
ATOM 991 C C . GLU A 1 131 ? 11.341 12.019 -8.152 1.00 54.97 131 GLU A C 1
ATOM 993 O O . GLU A 1 131 ? 12.046 11.317 -7.426 1.00 54.97 131 GLU A O 1
ATOM 998 N N . LEU A 1 132 ? 10.772 11.538 -9.257 1.00 62.12 132 LEU A N 1
ATOM 999 C CA . LEU A 1 132 ? 11.131 10.286 -9.905 1.00 62.12 132 LEU A CA 1
ATOM 1000 C C . LEU A 1 132 ? 12.477 10.486 -10.605 1.00 62.12 132 LEU A C 1
ATOM 1002 O O . LEU A 1 132 ? 12.596 10.344 -11.819 1.00 62.12 132 LEU A O 1
ATOM 1006 N N . ALA A 1 133 ? 13.524 10.755 -9.822 1.00 55.09 133 ALA A N 1
ATOM 1007 C CA . ALA A 1 133 ? 14.894 10.448 -10.210 1.00 55.09 133 ALA A CA 1
ATOM 1008 C C . ALA A 1 133 ? 15.029 8.921 -10.246 1.00 55.09 133 ALA A C 1
ATOM 1010 O O . ALA A 1 133 ? 15.737 8.316 -9.443 1.00 55.09 133 ALA A O 1
ATOM 1011 N N . LEU A 1 134 ? 14.250 8.288 -11.124 1.00 59.31 134 LEU A N 1
ATOM 1012 C CA . LEU A 1 134 ? 14.294 6.871 -11.374 1.00 59.31 134 LEU A CA 1
ATOM 1013 C C . LEU A 1 134 ? 15.716 6.610 -11.856 1.00 59.31 134 LEU A C 1
ATOM 1015 O O . LEU A 1 134 ? 16.101 7.147 -12.899 1.00 59.31 134 LEU A O 1
ATOM 1019 N N . PRO A 1 135 ? 16.508 5.784 -11.158 1.00 54.12 135 PRO A N 1
ATOM 1020 C CA . PRO A 1 135 ? 17.601 5.106 -11.814 1.00 54.12 135 PRO A CA 1
ATOM 1021 C C . PRO A 1 135 ? 16.946 4.117 -12.785 1.00 54.12 135 PRO A C 1
ATOM 1023 O O . PRO A 1 135 ? 16.882 2.916 -12.532 1.00 54.12 135 PRO A O 1
ATOM 1026 N N . LEU A 1 136 ? 16.393 4.637 -13.883 1.00 57.25 136 LEU A N 1
ATOM 1027 C CA . LEU A 1 136 ? 16.261 3.903 -15.122 1.00 57.25 136 LEU A CA 1
ATOM 1028 C C . LEU A 1 136 ? 17.711 3.590 -15.469 1.00 57.25 136 LEU A C 1
ATOM 1030 O O . LEU A 1 136 ? 18.430 4.420 -16.016 1.00 57.25 136 LEU A O 1
ATOM 1034 N N . HIS A 1 137 ? 18.189 2.445 -14.976 1.00 53.09 137 HIS A N 1
ATOM 1035 C CA . HIS A 1 137 ? 19.481 1.898 -15.355 1.00 53.09 137 HIS A CA 1
ATOM 1036 C C . HIS A 1 137 ? 19.584 1.866 -16.883 1.00 53.09 137 HIS A C 1
ATOM 1038 O O . HIS A 1 137 ? 18.568 2.007 -17.559 1.00 53.09 137 HIS A O 1
ATOM 1044 N N . ASP A 1 138 ? 20.793 1.645 -17.406 1.00 59.25 138 ASP A N 1
ATOM 1045 C CA . ASP A 1 138 ? 21.188 1.633 -18.830 1.00 59.25 138 ASP A CA 1
ATOM 1046 C C . ASP A 1 138 ? 20.406 0.647 -19.746 1.00 59.25 138 ASP A C 1
ATOM 1048 O O . ASP A 1 138 ? 20.895 0.200 -20.783 1.00 59.25 138 ASP A O 1
ATOM 1052 N N . SER A 1 139 ? 19.196 0.247 -19.365 1.00 63.62 139 SER A N 1
ATOM 1053 C CA . SER A 1 139 ? 18.181 -0.356 -20.203 1.00 63.62 139 SER A CA 1
ATOM 1054 C C . SER A 1 139 ? 17.899 0.551 -21.408 1.00 63.62 139 SER A C 1
ATOM 1056 O O . SER A 1 139 ? 17.421 1.670 -21.228 1.00 63.62 139 SER A O 1
ATOM 1058 N N . PRO A 1 140 ? 18.096 0.058 -22.644 1.00 64.69 140 PRO A N 1
ATOM 1059 C CA . PRO A 1 140 ? 17.752 0.807 -23.854 1.00 64.69 140 PRO A CA 1
ATOM 1060 C C . PRO A 1 140 ? 16.237 1.028 -24.002 1.00 64.69 140 PRO A C 1
ATOM 1062 O O . PRO A 1 140 ? 15.803 1.842 -24.812 1.00 64.69 140 PRO A O 1
ATOM 1065 N N . ALA A 1 141 ? 15.420 0.307 -23.227 1.00 78.81 141 ALA A N 1
ATOM 1066 C CA . ALA A 1 141 ? 13.972 0.394 -23.309 1.00 78.81 141 ALA A CA 1
ATOM 1067 C C . ALA A 1 141 ? 13.450 1.758 -22.838 1.00 78.81 141 ALA A C 1
ATOM 1069 O O . ALA A 1 141 ? 13.655 2.165 -21.694 1.00 78.81 141 ALA A O 1
ATOM 1070 N N . THR A 1 142 ? 12.718 2.430 -23.722 1.00 83.06 142 THR A N 1
ATOM 1071 C CA . THR A 1 142 ? 12.057 3.706 -23.439 1.00 83.06 142 THR A CA 1
ATOM 1072 C C . THR A 1 142 ? 10.752 3.457 -22.691 1.00 83.06 142 THR A C 1
ATOM 1074 O O . THR A 1 142 ? 9.923 2.667 -23.150 1.00 83.06 142 THR A O 1
ATOM 1077 N N . VAL A 1 143 ? 10.544 4.134 -21.557 1.00 86.56 143 VAL A N 1
ATOM 1078 C CA . VAL A 1 143 ? 9.237 4.159 -20.884 1.00 86.56 143 VAL A CA 1
ATOM 1079 C C . VAL A 1 143 ? 8.260 4.903 -21.786 1.00 86.56 143 VAL A C 1
ATOM 1081 O O . VAL A 1 143 ? 8.493 6.051 -22.147 1.00 86.56 143 VAL A O 1
ATOM 1084 N N . VAL A 1 144 ? 7.172 4.241 -22.161 1.00 87.38 144 VAL A N 1
ATOM 1085 C CA . VAL A 1 144 ? 6.153 4.782 -23.073 1.00 87.38 144 VAL A CA 1
ATOM 1086 C C . VAL A 1 144 ? 4.824 5.040 -22.380 1.00 87.38 144 VAL A C 1
ATOM 1088 O O . VAL A 1 144 ? 3.973 5.717 -22.950 1.00 87.38 144 VAL A O 1
ATOM 1091 N N . ARG A 1 145 ? 4.623 4.480 -21.179 1.00 86.75 145 ARG A N 1
ATOM 1092 C CA . ARG A 1 145 ? 3.421 4.716 -20.383 1.00 86.75 145 ARG A CA 1
ATOM 1093 C C . ARG A 1 145 ? 3.646 4.512 -18.891 1.00 86.75 145 ARG A C 1
ATOM 1095 O O . ARG A 1 145 ? 4.448 3.665 -18.506 1.00 86.75 145 ARG A O 1
ATOM 1102 N N . ALA A 1 146 ? 2.870 5.204 -18.059 1.00 87.88 146 ALA A N 1
ATOM 1103 C CA . ALA A 1 146 ? 2.652 4.791 -16.676 1.00 87.88 146 ALA A CA 1
ATOM 1104 C C . ALA A 1 146 ? 1.165 4.588 -16.363 1.00 87.88 146 ALA A C 1
ATOM 1106 O O . ALA A 1 146 ? 0.304 5.299 -16.883 1.00 87.88 146 ALA A O 1
ATOM 1107 N N . LEU A 1 147 ? 0.867 3.630 -15.485 1.00 87.94 147 LEU A N 1
ATOM 1108 C CA . LEU A 1 147 ? -0.471 3.419 -14.931 1.00 87.94 147 LEU A CA 1
ATOM 1109 C C . LEU A 1 147 ? -0.465 3.696 -13.441 1.00 87.94 147 LEU A C 1
ATOM 1111 O O . LEU A 1 147 ? 0.368 3.154 -12.717 1.00 87.94 147 LEU A O 1
ATOM 1115 N N . TYR A 1 148 ? -1.429 4.489 -12.987 1.00 90.50 148 TYR A N 1
ATOM 1116 C CA . TYR A 1 148 ? -1.637 4.732 -11.573 1.00 90.50 148 TYR A CA 1
ATOM 1117 C C . TYR A 1 148 ? -2.650 3.736 -11.008 1.00 90.50 148 TYR A C 1
ATOM 1119 O O . TYR A 1 148 ? -3.769 3.591 -11.510 1.00 90.50 148 TYR A O 1
ATOM 1127 N N . VAL A 1 149 ? -2.225 3.030 -9.968 1.00 92.88 149 VAL A N 1
ATOM 1128 C CA . VAL A 1 149 ? -2.958 1.933 -9.344 1.00 92.88 149 VAL A CA 1
ATOM 1129 C C . VAL A 1 149 ? -3.172 2.257 -7.877 1.00 92.88 149 VAL A C 1
ATOM 1131 O O . VAL A 1 149 ? -2.247 2.678 -7.190 1.00 92.88 149 VAL A O 1
ATOM 1134 N N . VAL A 1 150 ? -4.389 2.035 -7.397 1.00 92.12 150 VAL A N 1
ATOM 1135 C CA . VAL A 1 150 ? -4.774 2.219 -5.994 1.00 92.12 150 VAL A CA 1
ATOM 1136 C C . VAL A 1 150 ? -5.440 0.952 -5.459 1.00 92.12 150 VAL A C 1
ATOM 1138 O O . VAL A 1 150 ? -5.752 0.033 -6.224 1.00 92.12 150 VAL A O 1
ATOM 1141 N N . GLY A 1 151 ? -5.703 0.912 -4.152 1.00 87.44 151 GLY A N 1
ATOM 1142 C CA . GLY A 1 151 ? -6.382 -0.227 -3.530 1.00 87.44 151 GLY A CA 1
ATOM 1143 C C . GLY A 1 151 ? -5.464 -1.433 -3.331 1.00 87.44 151 GLY A C 1
ATOM 1144 O O . GLY A 1 151 ? -5.946 -2.565 -3.225 1.00 87.44 151 GLY A O 1
ATOM 1145 N N . LEU A 1 152 ? -4.148 -1.200 -3.325 1.00 93.38 152 LEU A N 1
ATOM 1146 C CA . LEU A 1 152 ? -3.133 -2.216 -3.079 1.00 93.38 152 LEU A CA 1
ATOM 1147 C C . LEU A 1 152 ? -2.950 -2.451 -1.575 1.00 93.38 152 LEU A C 1
ATOM 1149 O O . LEU A 1 152 ? -3.323 -1.626 -0.739 1.00 93.38 152 LEU A O 1
ATOM 1153 N N . GLY A 1 153 ? -2.354 -3.593 -1.243 1.00 90.44 153 GLY A N 1
ATOM 1154 C CA . GLY A 1 153 ? -2.093 -3.988 0.137 1.00 90.44 153 GLY A CA 1
ATOM 1155 C C . GLY A 1 153 ? -3.321 -4.583 0.825 1.00 90.44 153 GLY A C 1
ATOM 1156 O O . GLY A 1 153 ? -4.441 -4.544 0.312 1.00 90.44 153 GLY A O 1
ATOM 1157 N N . ALA A 1 154 ? -3.106 -5.173 2.002 1.00 82.94 154 ALA A N 1
ATOM 1158 C CA . ALA A 1 154 ? -4.190 -5.743 2.811 1.00 82.94 154 ALA A CA 1
ATOM 1159 C C . ALA A 1 154 ? -5.196 -4.674 3.270 1.00 82.94 154 ALA A C 1
ATOM 1161 O O . ALA A 1 154 ? -6.388 -4.951 3.384 1.00 82.94 154 ALA A O 1
ATOM 1162 N N . ASP A 1 155 ? -4.700 -3.456 3.473 1.00 83.19 155 ASP A N 1
ATOM 1163 C CA . ASP A 1 155 ? -5.457 -2.309 3.963 1.00 83.19 155 ASP A CA 1
ATOM 1164 C C . ASP A 1 155 ? -6.051 -1.447 2.834 1.00 83.19 155 ASP A C 1
ATOM 1166 O O . ASP A 1 155 ? -6.741 -0.468 3.109 1.00 83.19 155 ASP A O 1
ATOM 1170 N N . GLN A 1 156 ? -5.781 -1.791 1.566 1.00 86.69 156 GLN A N 1
ATOM 1171 C CA . GLN A 1 156 ? -6.200 -1.044 0.368 1.00 86.69 156 GLN A CA 1
ATOM 1172 C C . GLN A 1 156 ? -5.717 0.422 0.317 1.00 86.69 156 GLN A C 1
ATOM 1174 O O . GLN A 1 156 ? -6.198 1.202 -0.505 1.00 86.69 156 GLN A O 1
ATOM 1179 N N . GLY A 1 157 ? -4.783 0.804 1.190 1.00 85.75 157 GLY A N 1
ATOM 1180 C CA . GLY A 1 157 ? -4.237 2.159 1.285 1.00 85.75 157 GLY A CA 1
ATOM 1181 C C . GLY A 1 157 ? -2.971 2.386 0.461 1.00 85.75 157 GLY A C 1
ATOM 1182 O O . GLY A 1 157 ? -2.522 3.523 0.360 1.00 85.75 157 GLY A O 1
ATOM 1183 N N . ASP A 1 158 ? -2.389 1.332 -0.116 1.00 91.12 158 ASP A N 1
ATOM 1184 C CA . ASP A 1 158 ? -1.165 1.460 -0.900 1.00 91.12 158 ASP A CA 1
ATOM 1185 C C . ASP A 1 158 ? -1.483 1.827 -2.351 1.00 91.12 158 ASP A C 1
ATOM 1187 O O . ASP A 1 158 ? -2.513 1.443 -2.927 1.00 91.12 158 ASP A O 1
ATOM 1191 N N . GLU A 1 159 ? -0.552 2.554 -2.959 1.00 93.56 159 GLU A N 1
ATOM 1192 C CA . GLU A 1 159 ? -0.650 3.012 -4.338 1.00 93.56 159 GLU A CA 1
ATOM 1193 C C . GLU A 1 159 ? 0.604 2.629 -5.115 1.00 93.56 159 GLU A C 1
ATOM 1195 O O . GLU A 1 159 ? 1.677 2.405 -4.548 1.00 93.56 159 GLU A O 1
ATOM 1200 N N . ALA A 1 160 ? 0.477 2.552 -6.436 1.00 94.88 160 ALA A N 1
ATOM 1201 C CA . ALA A 1 160 ? 1.608 2.280 -7.298 1.00 94.88 160 ALA A CA 1
ATOM 1202 C C . ALA A 1 160 ? 1.548 3.026 -8.626 1.00 94.88 160 ALA A C 1
ATOM 1204 O O . ALA A 1 160 ? 0.477 3.312 -9.160 1.00 94.88 160 ALA A O 1
ATOM 1205 N N . LEU A 1 161 ? 2.729 3.261 -9.191 1.00 92.56 161 LEU A N 1
ATOM 1206 C CA . LEU A 1 161 ? 2.917 3.583 -10.598 1.00 92.56 161 LEU A CA 1
ATOM 1207 C C . LEU A 1 161 ? 3.536 2.370 -11.290 1.00 92.56 161 LEU A C 1
ATOM 1209 O O . LEU A 1 161 ? 4.637 1.946 -10.940 1.00 92.56 161 LEU A O 1
ATOM 1213 N N . LEU A 1 162 ? 2.836 1.806 -12.267 1.00 94.12 162 LEU A N 1
ATOM 1214 C CA . LEU A 1 162 ? 3.365 0.752 -13.130 1.00 94.12 162 LEU A CA 1
ATOM 1215 C C . LEU A 1 162 ? 3.998 1.410 -14.348 1.00 94.12 162 LEU A C 1
ATOM 1217 O O . LEU A 1 162 ? 3.290 2.085 -15.093 1.00 94.12 162 LEU A O 1
ATOM 1221 N N . LEU A 1 163 ? 5.297 1.216 -14.560 1.00 91.62 163 LEU A N 1
ATOM 1222 C CA . LEU A 1 163 ? 5.991 1.774 -15.718 1.00 91.62 163 LEU A CA 1
ATOM 1223 C C . LEU A 1 163 ? 6.039 0.734 -16.832 1.00 91.62 163 LEU A C 1
ATOM 1225 O O . LEU A 1 163 ? 6.498 -0.395 -16.640 1.00 91.62 163 LEU A O 1
ATOM 1229 N N . ILE A 1 164 ? 5.551 1.123 -18.001 1.00 92.56 164 ILE A N 1
ATOM 1230 C CA . ILE A 1 164 ? 5.489 0.294 -19.198 1.00 92.56 164 ILE A CA 1
ATOM 1231 C C . ILE A 1 164 ? 6.494 0.854 -20.185 1.00 92.56 164 ILE A C 1
ATOM 1233 O O . ILE A 1 164 ? 6.458 2.038 -20.530 1.00 92.56 164 ILE A O 1
ATOM 1237 N N . ALA A 1 165 ? 7.383 -0.013 -20.643 1.00 91.81 165 ALA A N 1
ATOM 1238 C CA . ALA A 1 165 ? 8.408 0.326 -21.608 1.00 91.81 165 ALA A CA 1
ATOM 1239 C C . ALA A 1 165 ? 8.204 -0.446 -22.906 1.00 91.81 165 ALA A C 1
ATOM 1241 O O . ALA A 1 165 ? 7.338 -1.319 -23.012 1.00 91.81 165 ALA A O 1
ATOM 1242 N N . ARG A 1 166 ? 9.008 -0.099 -23.905 1.00 91.88 166 ARG A N 1
ATOM 1243 C CA . ARG A 1 166 ? 9.014 -0.746 -25.212 1.00 91.88 166 ARG A CA 1
ATOM 1244 C C . ARG A 1 166 ? 10.392 -1.315 -25.515 1.00 91.88 166 ARG A C 1
ATOM 1246 O O . ARG A 1 166 ? 11.398 -0.663 -25.243 1.00 91.88 166 ARG A O 1
ATOM 1253 N N . GLN A 1 167 ? 10.428 -2.529 -26.052 1.00 92.12 167 GLN A N 1
ATOM 1254 C CA . GLN A 1 167 ? 11.650 -3.117 -26.603 1.00 92.12 167 GLN A CA 1
ATOM 1255 C C . GLN A 1 167 ? 11.988 -2.482 -27.959 1.00 92.12 167 GLN A C 1
ATOM 1257 O O . GLN A 1 167 ? 11.147 -1.829 -28.578 1.00 92.12 167 GLN A O 1
ATOM 1262 N N . ASP A 1 168 ? 13.202 -2.723 -28.456 1.00 88.81 168 ASP A N 1
ATOM 1263 C CA . ASP A 1 168 ? 13.646 -2.225 -29.768 1.00 88.81 168 ASP A CA 1
ATOM 1264 C C . ASP A 1 168 ? 12.773 -2.737 -30.931 1.00 88.81 168 ASP A C 1
ATOM 1266 O O . ASP A 1 168 ? 12.676 -2.089 -31.973 1.00 88.81 168 ASP A O 1
ATOM 1270 N N . ASP A 1 169 ? 12.116 -3.890 -30.761 1.00 91.00 169 ASP A N 1
ATOM 1271 C CA . ASP A 1 169 ? 11.203 -4.483 -31.748 1.00 91.00 169 ASP A CA 1
ATOM 1272 C C . ASP A 1 169 ? 9.777 -3.903 -31.705 1.00 91.00 169 ASP A C 1
ATOM 1274 O O . ASP A 1 169 ? 8.924 -4.272 -32.514 1.00 91.00 169 ASP A O 1
ATOM 1278 N N . GLY A 1 170 ? 9.520 -2.978 -30.780 1.00 91.00 170 GLY A N 1
ATOM 1279 C CA . GLY A 1 170 ? 8.228 -2.339 -30.595 1.00 91.00 170 GLY A CA 1
ATOM 1280 C C . GLY A 1 170 ? 7.313 -3.016 -29.570 1.00 91.00 170 GLY A C 1
ATOM 1281 O O . GLY A 1 170 ? 6.267 -2.454 -29.245 1.00 91.00 170 GLY A O 1
ATOM 1282 N N . THR A 1 171 ? 7.691 -4.175 -29.028 1.00 95.19 171 THR A N 1
ATOM 1283 C CA . THR A 1 171 ? 6.861 -4.936 -28.087 1.00 95.19 171 THR A CA 1
ATOM 1284 C C . THR A 1 171 ? 6.788 -4.228 -26.727 1.00 95.19 171 THR A C 1
ATOM 1286 O O . THR A 1 171 ? 7.836 -3.956 -26.124 1.00 95.19 171 THR A O 1
ATOM 1289 N N . PRO A 1 172 ? 5.583 -3.911 -26.213 1.00 95.94 172 PRO A N 1
ATOM 1290 C CA . PRO A 1 172 ? 5.428 -3.342 -24.880 1.00 95.94 172 PRO A CA 1
ATOM 1291 C C . PRO A 1 172 ? 5.644 -4.400 -23.792 1.00 95.94 172 PRO A C 1
ATOM 1293 O O . PRO A 1 172 ? 5.299 -5.569 -23.962 1.00 95.94 172 PRO A O 1
ATOM 1296 N N . PHE A 1 173 ? 6.200 -3.982 -22.658 1.00 97.06 173 PHE A N 1
ATOM 1297 C CA . PHE A 1 173 ? 6.361 -4.824 -21.476 1.00 97.06 173 PHE A CA 1
ATOM 1298 C C . PHE A 1 173 ? 6.299 -3.994 -20.188 1.00 97.06 173 PHE A C 1
ATOM 1300 O O . PHE A 1 173 ? 6.558 -2.789 -20.174 1.00 97.06 173 PHE A O 1
ATOM 1307 N N . TRP A 1 174 ? 5.965 -4.647 -19.078 1.00 97.00 174 TRP A N 1
ATOM 1308 C CA . TRP A 1 174 ? 5.913 -4.050 -17.751 1.00 97.00 174 TRP A CA 1
ATOM 1309 C C . TRP A 1 174 ? 7.329 -4.000 -17.173 1.00 97.00 174 TRP A C 1
ATOM 1311 O O . TRP A 1 174 ? 7.891 -5.019 -16.773 1.00 97.00 174 TRP A O 1
ATOM 1321 N N . GLN A 1 175 ? 7.935 -2.815 -17.168 1.00 94.50 175 GLN A N 1
ATOM 1322 C CA . GLN A 1 175 ? 9.345 -2.637 -16.826 1.00 94.50 175 GLN A CA 1
ATOM 1323 C C . GLN A 1 175 ? 9.589 -2.636 -15.320 1.00 94.50 175 GLN A C 1
ATOM 1325 O O . GLN A 1 175 ? 10.518 -3.280 -14.825 1.00 94.50 175 GLN A O 1
ATOM 1330 N N . SER A 1 176 ? 8.778 -1.872 -14.595 1.00 94.38 176 SER A N 1
ATOM 1331 C CA . SER A 1 176 ? 8.985 -1.643 -13.173 1.00 94.38 176 SER A CA 1
ATOM 1332 C C . SER A 1 176 ? 7.713 -1.191 -12.469 1.00 94.38 176 SER A C 1
ATOM 1334 O O . SER A 1 176 ? 6.675 -0.913 -13.081 1.00 94.38 176 SER A O 1
ATOM 1336 N N . VAL A 1 177 ? 7.795 -1.140 -11.145 1.00 95.62 177 VAL A N 1
ATOM 1337 C CA . VAL A 1 177 ? 6.756 -0.589 -10.280 1.00 95.62 177 VAL A CA 1
ATOM 1338 C C . VAL A 1 177 ? 7.371 0.350 -9.255 1.00 95.62 177 VAL A C 1
ATOM 1340 O O . VAL A 1 177 ? 8.402 0.039 -8.658 1.00 95.62 177 VAL A O 1
ATOM 1343 N N . VAL A 1 178 ? 6.713 1.485 -9.040 1.00 93.25 178 VAL A N 1
ATOM 1344 C CA . VAL A 1 178 ? 6.992 2.403 -7.938 1.00 93.25 178 VAL A CA 1
ATOM 1345 C C . VAL A 1 178 ? 5.862 2.278 -6.935 1.00 93.25 178 VAL A C 1
ATOM 1347 O O . VAL A 1 178 ? 4.721 2.556 -7.280 1.00 93.25 178 VAL A O 1
ATOM 1350 N N . LEU A 1 179 ? 6.167 1.836 -5.724 1.00 94.56 179 LEU A N 1
ATOM 1351 C CA . LEU A 1 179 ? 5.215 1.594 -4.646 1.00 94.56 179 LEU A CA 1
ATOM 1352 C C . LEU A 1 179 ? 5.260 2.745 -3.651 1.00 94.56 179 LEU A C 1
ATOM 1354 O O . LEU A 1 179 ? 6.339 3.137 -3.206 1.00 94.56 179 LEU A O 1
ATOM 1358 N N . ALA A 1 180 ? 4.098 3.244 -3.263 1.00 92.62 180 ALA A N 1
ATOM 1359 C CA . ALA A 1 180 ? 3.958 4.189 -2.173 1.00 92.62 180 ALA A CA 1
ATOM 1360 C C . ALA A 1 180 ? 3.107 3.546 -1.078 1.00 92.62 180 ALA A C 1
ATOM 1362 O O . ALA A 1 180 ? 1.884 3.426 -1.205 1.00 92.62 180 ALA A O 1
ATOM 1363 N N . ASP A 1 181 ? 3.777 3.109 -0.011 1.00 89.38 181 ASP A N 1
ATOM 1364 C CA . ASP A 1 181 ? 3.104 2.623 1.188 1.00 89.38 181 ASP A CA 1
ATOM 1365 C C . ASP A 1 181 ? 2.270 3.783 1.760 1.00 89.38 181 ASP A C 1
ATOM 1367 O O . ASP A 1 181 ? 2.824 4.830 2.095 1.00 89.38 181 ASP A O 1
ATOM 1371 N N . SER A 1 182 ? 0.952 3.600 1.893 1.00 82.88 182 SER A N 1
ATOM 1372 C CA . SER A 1 182 ? -0.004 4.666 2.274 1.00 82.88 182 SER A CA 1
ATOM 1373 C C . SER A 1 182 ? -0.198 5.808 1.257 1.00 82.88 182 SER A C 1
ATOM 1375 O O . SER A 1 182 ? -0.698 6.875 1.619 1.00 82.88 182 SER A O 1
ATOM 1377 N N . GLY A 1 183 ? 0.157 5.580 -0.008 1.00 86.25 183 GLY A N 1
ATOM 1378 C CA . GLY A 1 183 ? -0.128 6.485 -1.119 1.00 86.25 183 GLY A CA 1
ATOM 1379 C C . GLY A 1 183 ? 0.962 7.509 -1.428 1.00 86.25 183 GLY A C 1
ATOM 1380 O O . GLY A 1 183 ? 1.864 7.770 -0.630 1.00 86.25 183 GLY A O 1
ATOM 1381 N N . PHE A 1 184 ? 0.909 8.073 -2.636 1.00 84.44 184 PHE A N 1
ATOM 1382 C CA . PHE A 1 184 ? 1.839 9.126 -3.039 1.00 84.44 184 PHE A CA 1
ATOM 1383 C C . PHE A 1 184 ? 1.468 10.446 -2.358 1.00 84.44 184 PHE A C 1
ATOM 1385 O O . PHE A 1 184 ? 0.281 10.729 -2.163 1.00 84.44 184 PHE A O 1
ATOM 1392 N N . PRO A 1 185 ? 2.453 11.301 -2.025 1.00 75.31 185 PRO A N 1
ATOM 1393 C CA . PRO A 1 185 ? 2.150 12.636 -1.544 1.00 75.31 185 PRO A CA 1
ATOM 1394 C C . PRO A 1 185 ? 1.351 13.366 -2.623 1.00 75.31 185 PRO A C 1
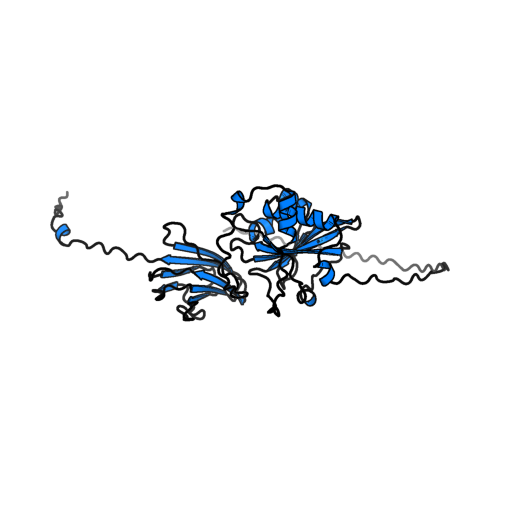ATOM 1396 O O . PRO A 1 185 ? 1.848 13.663 -3.710 1.00 75.31 185 PRO A O 1
ATOM 1399 N N . VAL A 1 186 ? 0.090 13.662 -2.325 1.00 65.94 186 VAL A N 1
ATOM 1400 C CA . VAL A 1 186 ? -0.670 14.613 -3.121 1.00 65.94 186 VAL A CA 1
ATOM 1401 C C . VAL A 1 186 ? -0.049 15.980 -2.866 1.00 65.94 186 VAL A C 1
ATOM 1403 O O . VAL A 1 186 ? -0.230 16.561 -1.798 1.00 65.94 186 VAL A O 1
ATOM 1406 N N . ALA A 1 187 ? 0.705 16.505 -3.836 1.00 48.50 187 ALA A N 1
ATOM 1407 C CA . ALA A 1 187 ? 0.916 17.945 -3.892 1.00 48.50 187 ALA A CA 1
ATOM 1408 C C . ALA A 1 187 ? -0.484 18.560 -3.824 1.00 48.50 187 ALA A C 1
ATOM 1410 O O . ALA A 1 187 ? -1.329 18.176 -4.634 1.00 48.50 187 ALA A O 1
ATOM 1411 N N . GLU A 1 188 ? -0.763 19.392 -2.815 1.00 40.94 188 GLU A N 1
ATOM 1412 C CA . GLU A 1 188 ? -2.068 20.028 -2.616 1.00 40.94 188 GLU A CA 1
ATOM 1413 C C . GLU A 1 188 ? -2.532 20.625 -3.951 1.00 40.94 188 GLU A C 1
ATOM 1415 O O . GLU A 1 188 ? -2.057 21.670 -4.398 1.00 40.94 188 GLU A O 1
ATOM 1420 N N . ALA A 1 189 ? -3.385 19.886 -4.660 1.00 40.31 189 ALA A N 1
ATOM 1421 C CA . ALA A 1 189 ? -3.677 20.190 -6.043 1.00 40.31 189 ALA A CA 1
ATOM 1422 C C . ALA A 1 189 ? -4.553 21.435 -6.058 1.00 40.31 189 ALA A C 1
ATOM 1424 O O . ALA A 1 189 ? -5.687 21.419 -5.570 1.00 40.31 189 ALA A O 1
ATOM 1425 N N . GLN A 1 190 ? -4.034 22.503 -6.665 1.00 37.88 190 GLN A N 1
ATOM 1426 C CA . GLN A 1 190 ? -4.861 23.538 -7.267 1.00 37.88 190 GLN A CA 1
ATOM 1427 C C . GLN A 1 190 ? -6.029 22.851 -7.983 1.00 37.88 190 GLN A C 1
ATOM 1429 O O . GLN A 1 190 ? -5.821 21.955 -8.799 1.00 37.88 190 GLN A O 1
ATOM 1434 N N . ALA A 1 191 ? -7.237 23.227 -7.562 1.00 33.44 191 ALA A N 1
ATOM 1435 C CA . ALA A 1 191 ? -8.530 22.649 -7.901 1.00 33.44 191 ALA A CA 1
ATOM 1436 C C . ALA A 1 191 ? -8.539 21.805 -9.186 1.00 33.44 191 ALA A C 1
ATOM 1438 O O . ALA A 1 191 ? -8.404 22.322 -10.296 1.00 33.44 191 ALA A O 1
ATOM 1439 N N . ALA A 1 192 ? -8.753 20.498 -9.020 1.00 38.75 192 ALA A N 1
ATOM 1440 C CA . ALA A 1 192 ? -9.043 19.592 -10.118 1.00 38.75 192 ALA A CA 1
ATOM 1441 C C . ALA A 1 192 ? -10.191 20.168 -10.964 1.00 38.75 192 ALA A C 1
ATOM 1443 O O . ALA A 1 192 ? -11.332 20.249 -10.507 1.00 38.75 192 ALA A O 1
ATOM 1444 N N . THR A 1 193 ? -9.895 20.552 -12.207 1.00 32.62 193 THR A N 1
ATOM 1445 C CA . THR A 1 193 ? -10.940 20.738 -13.212 1.00 32.62 193 THR A CA 1
ATOM 1446 C C . THR A 1 193 ? -11.577 19.376 -13.431 1.00 32.62 193 THR A C 1
ATOM 1448 O O . THR A 1 193 ? -10.940 18.437 -13.904 1.00 32.62 193 THR A O 1
ATOM 1451 N N . THR A 1 194 ? -12.827 19.250 -13.003 1.00 33.25 194 THR A N 1
ATOM 1452 C CA . THR A 1 194 ? -13.635 18.054 -13.199 1.00 33.25 194 THR A CA 1
ATOM 1453 C C . THR A 1 194 ? -13.945 17.938 -14.689 1.00 33.25 194 THR A C 1
ATOM 1455 O O . THR A 1 194 ? -14.837 18.615 -15.192 1.00 33.25 194 THR A O 1
ATOM 1458 N N . VAL A 1 195 ? -13.201 17.106 -15.417 1.00 35.81 195 VAL A N 1
ATOM 1459 C CA . VAL A 1 195 ? -13.655 16.625 -16.725 1.00 35.81 195 VAL A CA 1
ATOM 1460 C C . VAL A 1 195 ? -14.669 15.527 -16.439 1.00 35.81 195 VAL A C 1
ATOM 1462 O O . VAL A 1 195 ? -14.335 14.477 -15.892 1.00 35.81 195 VAL A O 1
ATOM 1465 N N . ALA A 1 196 ? -15.935 15.805 -16.729 1.00 33.41 196 ALA A N 1
ATOM 1466 C CA . ALA A 1 196 ? -17.000 14.828 -16.611 1.00 33.41 196 ALA A CA 1
ATOM 1467 C C . ALA A 1 196 ? -16.765 13.695 -17.626 1.00 33.41 196 ALA A C 1
ATOM 1469 O O . ALA A 1 196 ? -16.986 13.866 -18.821 1.00 33.41 196 ALA A O 1
ATOM 1470 N N . LEU A 1 197 ? -16.352 12.522 -17.144 1.00 38.16 197 LEU A N 1
ATOM 1471 C CA . LEU A 1 197 ? -16.485 11.243 -17.852 1.00 38.16 197 LEU A CA 1
ATOM 1472 C C . LEU A 1 197 ? -17.975 10.848 -17.880 1.00 38.16 197 LEU A C 1
ATOM 1474 O O . LEU A 1 197 ? -18.401 9.913 -17.210 1.00 38.16 197 LEU A O 1
ATOM 1478 N N . GLY A 1 198 ? -18.787 11.635 -18.588 1.00 36.31 198 GLY A N 1
ATOM 1479 C CA . GLY A 1 198 ? -20.213 11.371 -18.799 1.00 36.31 198 GLY A CA 1
ATOM 1480 C C . GLY A 1 198 ? -20.508 10.752 -20.164 1.00 36.31 198 GLY A C 1
ATOM 1481 O O . GLY A 1 198 ? -21.377 9.890 -20.274 1.00 36.31 198 GLY A O 1
ATOM 1482 N N . ASP A 1 199 ? -19.752 11.130 -21.196 1.00 42.19 199 ASP A N 1
ATOM 1483 C CA . ASP A 1 199 ? -20.252 10.959 -22.564 1.00 42.19 199 ASP A CA 1
ATOM 1484 C C . ASP A 1 199 ? -19.773 9.664 -23.244 1.00 42.19 199 ASP A C 1
ATOM 1486 O O . ASP A 1 199 ? -20.541 9.015 -23.949 1.00 42.19 199 ASP A O 1
ATOM 1490 N N . THR A 1 200 ? -18.553 9.191 -22.978 1.00 49.31 200 THR A N 1
ATOM 1491 C CA . THR A 1 200 ? -17.960 8.062 -23.728 1.00 49.31 200 THR A CA 1
ATOM 1492 C C . THR A 1 200 ? -18.370 6.672 -23.238 1.00 49.31 200 THR A C 1
ATOM 1494 O O . THR A 1 200 ? -18.367 5.716 -24.018 1.00 49.31 200 THR A O 1
ATOM 1497 N N . VAL A 1 201 ? -18.749 6.530 -21.965 1.00 45.62 201 VAL A N 1
ATOM 1498 C CA . VAL A 1 201 ? -19.179 5.238 -21.399 1.00 45.62 201 VAL A CA 1
ATOM 1499 C C . VAL A 1 201 ? -20.649 4.971 -21.743 1.00 45.62 201 VAL A C 1
ATOM 1501 O O . VAL A 1 201 ? -20.987 3.864 -22.158 1.00 45.62 201 VAL A O 1
ATOM 1504 N N . GLN A 1 202 ? -21.507 5.997 -21.709 1.00 43.25 202 GLN A N 1
ATOM 1505 C CA . GLN A 1 202 ? -22.919 5.899 -22.100 1.00 43.25 202 GLN A CA 1
ATOM 1506 C C . GLN A 1 202 ? -23.093 5.554 -23.594 1.00 43.25 202 GLN A C 1
ATOM 1508 O O . GLN A 1 202 ? -23.929 4.715 -23.948 1.00 43.25 202 GLN A O 1
ATOM 1513 N N . GLU A 1 203 ? -22.269 6.136 -24.474 1.00 47.22 203 GLU A N 1
ATOM 1514 C CA . GLU A 1 203 ? -22.284 5.842 -25.917 1.00 47.22 203 GLU A CA 1
ATOM 1515 C C . GLU A 1 203 ? -21.839 4.405 -26.223 1.00 47.22 203 GLU A C 1
ATOM 1517 O O . GLU A 1 203 ? -22.473 3.707 -27.018 1.00 47.22 203 GLU A O 1
ATOM 1522 N N . ARG A 1 204 ? -20.794 3.914 -25.539 1.00 50.81 204 ARG A N 1
ATOM 1523 C CA . ARG A 1 204 ? -20.317 2.533 -25.711 1.00 50.81 204 ARG A CA 1
ATOM 1524 C C . ARG A 1 204 ? -21.272 1.487 -25.132 1.00 50.81 204 ARG A C 1
ATOM 1526 O O . ARG A 1 204 ? -21.383 0.404 -25.698 1.00 50.81 204 ARG A O 1
ATOM 1533 N N . MET A 1 205 ? -22.003 1.806 -24.065 1.00 43.28 205 MET A N 1
ATOM 1534 C CA . MET A 1 205 ? -22.978 0.888 -23.459 1.00 43.28 205 MET A CA 1
ATOM 1535 C C . MET A 1 205 ? -24.276 0.785 -24.268 1.00 43.28 205 MET A C 1
ATOM 1537 O O . MET A 1 205 ? -24.841 -0.303 -24.382 1.00 43.28 205 MET A O 1
ATOM 1541 N N . THR A 1 206 ? -24.696 1.871 -24.926 1.00 54.09 206 THR A N 1
ATOM 1542 C CA . THR A 1 206 ? -25.829 1.845 -25.870 1.00 54.09 206 THR A CA 1
ATOM 1543 C C . THR A 1 206 ? -25.513 0.973 -27.093 1.00 54.09 206 THR A C 1
ATOM 1545 O O . THR A 1 206 ? -26.385 0.266 -27.595 1.00 54.09 206 THR A O 1
ATOM 1548 N N . ALA A 1 207 ? -24.246 0.935 -27.523 1.00 52.66 207 ALA A N 1
ATOM 1549 C CA . ALA A 1 207 ? -23.785 0.058 -28.601 1.00 52.66 207 ALA A CA 1
ATOM 1550 C C . ALA A 1 207 ? -23.740 -1.441 -28.221 1.00 52.66 207 ALA A C 1
ATOM 1552 O O . ALA A 1 207 ? -23.668 -2.287 -29.111 1.00 52.66 207 ALA A O 1
ATOM 1553 N N . MET A 1 208 ? -23.810 -1.783 -26.926 1.00 47.38 208 MET A N 1
ATOM 1554 C CA . MET A 1 208 ? -23.751 -3.165 -26.420 1.00 47.38 208 MET A CA 1
ATOM 1555 C C . MET A 1 208 ? -25.113 -3.765 -26.026 1.00 47.38 208 MET A C 1
ATOM 1557 O O . MET A 1 208 ? -25.162 -4.936 -25.653 1.00 47.38 208 MET A O 1
ATOM 1561 N N . ASN A 1 209 ? -26.212 -3.007 -26.133 1.00 61.59 209 ASN A N 1
ATOM 1562 C CA . ASN A 1 209 ? -27.589 -3.482 -25.924 1.00 61.59 209 ASN A CA 1
ATOM 1563 C C . ASN A 1 209 ? -27.807 -4.261 -24.602 1.00 61.59 209 ASN A C 1
ATOM 1565 O O . ASN A 1 209 ? -28.454 -5.311 -24.588 1.00 61.59 209 ASN A O 1
ATOM 1569 N N . MET A 1 210 ? -27.234 -3.772 -23.497 1.00 38.56 210 MET A N 1
ATOM 1570 C CA . MET A 1 210 ? -27.423 -4.338 -22.155 1.00 38.56 210 MET A CA 1
ATOM 1571 C C . MET A 1 210 ? -28.551 -3.614 -21.405 1.00 38.56 210 MET A C 1
ATOM 1573 O O . MET A 1 210 ? -28.608 -2.386 -21.399 1.00 38.56 210 MET A O 1
ATOM 1577 N N . GLU A 1 211 ? -29.447 -4.380 -20.775 1.00 46.16 211 GLU A N 1
ATOM 1578 C CA . GLU A 1 211 ? -30.642 -3.861 -20.096 1.00 46.16 211 GLU A CA 1
ATOM 1579 C C . GLU A 1 211 ? -30.319 -3.129 -18.770 1.00 46.16 211 GLU A C 1
ATOM 1581 O O . GLU A 1 211 ? -29.470 -3.597 -18.000 1.00 46.16 211 GLU A O 1
ATOM 1586 N N . PRO A 1 212 ? -31.024 -2.023 -18.442 1.00 44.41 212 PRO A N 1
ATOM 1587 C CA . PRO A 1 212 ? -30.692 -1.129 -17.322 1.00 44.41 212 PRO A CA 1
ATOM 1588 C C . PRO A 1 212 ? -30.845 -1.741 -15.921 1.00 44.41 212 PRO A C 1
ATOM 1590 O O . PRO A 1 212 ? -30.265 -1.240 -14.957 1.00 44.41 212 PRO A O 1
ATOM 1593 N N . GLU A 1 213 ? -31.619 -2.818 -15.768 1.00 42.09 213 GLU A N 1
ATOM 1594 C CA . GLU A 1 213 ? -31.989 -3.329 -14.439 1.00 42.09 213 GLU A CA 1
ATOM 1595 C C . GLU A 1 213 ? -30.877 -4.107 -13.721 1.00 42.09 213 GLU A C 1
ATOM 1597 O O . GLU A 1 213 ? -30.962 -4.330 -12.515 1.00 42.09 213 GLU A O 1
ATOM 1602 N N . SER A 1 214 ? -29.775 -4.435 -14.402 1.00 45.19 214 SER A N 1
ATOM 1603 C CA . SER A 1 214 ? -28.611 -5.045 -13.736 1.00 45.19 214 SER A CA 1
ATOM 1604 C C . SER A 1 214 ? -27.765 -4.039 -12.936 1.00 45.19 214 SER A C 1
ATOM 1606 O O . SER A 1 214 ? -26.850 -4.448 -12.225 1.00 45.19 214 SER A O 1
ATOM 1608 N N . TYR A 1 215 ? -28.064 -2.732 -13.006 1.00 40.81 215 TYR A N 1
ATOM 1609 C CA . TYR A 1 215 ? -27.237 -1.680 -12.394 1.00 40.81 215 TYR A CA 1
ATOM 1610 C C . TYR A 1 215 ? -27.766 -1.082 -11.077 1.00 40.81 215 TYR A C 1
ATOM 1612 O O . TYR A 1 215 ? -27.083 -0.256 -10.464 1.00 40.81 215 TYR A O 1
ATOM 1620 N N . PHE A 1 216 ? -28.936 -1.500 -10.579 1.00 31.89 216 PHE A N 1
ATOM 1621 C CA . PHE A 1 216 ? -29.585 -0.818 -9.445 1.00 31.89 216 PHE A CA 1
ATOM 1622 C C . PHE A 1 216 ? -28.924 -1.048 -8.067 1.00 31.89 216 PHE A C 1
ATOM 1624 O O . PHE A 1 216 ? -29.247 -0.349 -7.110 1.00 31.89 216 PHE A O 1
ATOM 1631 N N . LEU A 1 217 ? -27.948 -1.957 -7.937 1.00 28.56 217 LEU A N 1
ATOM 1632 C CA . LEU A 1 217 ? -27.230 -2.174 -6.665 1.00 28.56 217 LEU A CA 1
ATOM 1633 C C . LEU A 1 217 ? -25.822 -1.563 -6.596 1.00 28.56 217 LEU A C 1
ATOM 1635 O O . LEU A 1 217 ? -25.191 -1.640 -5.546 1.00 28.56 217 LEU A O 1
ATOM 1639 N N . LEU A 1 218 ? -25.345 -0.891 -7.650 1.00 30.17 218 LEU A N 1
ATOM 1640 C CA . LEU A 1 218 ? -24.029 -0.228 -7.645 1.00 30.17 218 LEU A CA 1
ATOM 1641 C C . LEU A 1 218 ? -24.086 1.304 -7.517 1.00 30.17 218 LEU A C 1
ATOM 1643 O O . LEU A 1 218 ? -23.043 1.938 -7.384 1.00 30.17 218 LEU A O 1
ATOM 1647 N N . THR A 1 219 ? -25.276 1.918 -7.517 1.00 32.41 219 THR A N 1
ATOM 1648 C CA . THR A 1 219 ? -25.431 3.388 -7.604 1.00 32.41 219 THR A CA 1
ATOM 1649 C C . THR A 1 219 ? -26.083 4.081 -6.404 1.00 32.41 219 THR A C 1
ATOM 1651 O O . THR A 1 219 ? -26.227 5.302 -6.422 1.00 32.41 219 THR A O 1
ATOM 1654 N N . LEU A 1 220 ? -26.384 3.384 -5.305 1.00 28.09 220 LEU A N 1
ATOM 1655 C CA . LEU A 1 220 ? -26.884 4.028 -4.078 1.00 28.09 220 LEU A CA 1
ATOM 1656 C C . LEU A 1 220 ? -25.793 4.219 -3.014 1.00 28.09 220 LEU A C 1
ATOM 1658 O O . LEU A 1 220 ? -25.922 3.760 -1.884 1.00 28.09 220 LEU A O 1
ATOM 1662 N N . ARG A 1 221 ? -24.719 4.941 -3.363 1.00 33.09 221 ARG A N 1
ATOM 1663 C CA . ARG A 1 221 ? -23.876 5.647 -2.371 1.00 33.09 221 ARG A CA 1
ATOM 1664 C C . ARG A 1 221 ? -23.101 6.852 -2.926 1.00 33.09 221 ARG A C 1
ATOM 1666 O O . ARG A 1 221 ? -22.099 7.236 -2.348 1.00 33.09 221 ARG A O 1
ATOM 1673 N N . ASN A 1 222 ? -23.562 7.462 -4.021 1.00 39.00 222 ASN A N 1
ATOM 1674 C CA . ASN A 1 222 ? -22.926 8.659 -4.602 1.00 39.00 222 ASN A CA 1
ATOM 1675 C C . ASN A 1 222 ? -23.887 9.847 -4.781 1.00 39.00 222 ASN A C 1
ATOM 1677 O O . ASN A 1 222 ? -23.568 10.801 -5.481 1.00 39.00 222 ASN A O 1
ATOM 1681 N N . VAL A 1 223 ? -25.060 9.825 -4.141 1.00 31.58 223 VAL A N 1
ATOM 1682 C CA . VAL A 1 223 ? -26.046 10.913 -4.247 1.00 31.58 223 VAL A CA 1
ATOM 1683 C C . VAL A 1 223 ? -26.374 11.462 -2.862 1.00 31.58 223 VAL A C 1
ATOM 1685 O O . VAL A 1 223 ? -27.467 11.271 -2.345 1.00 31.58 223 VAL A O 1
ATOM 1688 N N . HIS A 1 224 ? -25.385 12.105 -2.248 1.00 33.16 224 HIS A N 1
ATOM 1689 C CA . HIS A 1 224 ? -25.539 13.325 -1.450 1.00 33.16 224 HIS A CA 1
ATOM 1690 C C . HIS A 1 224 ? -24.193 14.046 -1.530 1.00 33.16 224 HIS A C 1
ATOM 1692 O O . HIS A 1 224 ? -23.210 13.629 -0.925 1.00 33.16 224 HIS A O 1
ATOM 1698 N N . GLY A 1 225 ? -24.147 15.059 -2.394 1.00 36.19 225 GLY A N 1
ATOM 1699 C CA . GLY A 1 225 ? -22.962 15.843 -2.720 1.00 36.19 225 GLY A CA 1
ATOM 1700 C C . GLY A 1 225 ? -22.494 16.738 -1.577 1.00 36.19 225 GLY A C 1
ATOM 1701 O O . GLY A 1 225 ? -22.609 17.954 -1.665 1.00 36.19 225 GLY A O 1
ATOM 1702 N N . GLU A 1 226 ? -21.893 16.128 -0.563 1.00 30.55 226 GLU A N 1
ATOM 1703 C CA . GLU A 1 226 ? -20.823 16.729 0.230 1.00 30.55 226 GLU A CA 1
ATOM 1704 C C . GLU A 1 226 ? -19.558 15.897 0.013 1.00 30.55 226 GLU A C 1
ATOM 1706 O O . GLU A 1 226 ? -19.198 15.012 0.786 1.00 30.55 226 GLU A O 1
ATOM 1711 N N . THR A 1 227 ? -18.880 16.159 -1.101 1.00 33.56 227 THR A N 1
ATOM 1712 C CA . THR A 1 227 ? -17.523 15.661 -1.319 1.00 33.56 227 THR A CA 1
ATOM 1713 C C . THR A 1 227 ? -16.585 16.508 -0.466 1.00 33.56 227 THR A C 1
ATOM 1715 O O . THR A 1 227 ? -16.125 17.562 -0.904 1.00 33.56 227 THR A O 1
ATOM 1718 N N . VAL A 1 228 ? -16.306 16.074 0.764 1.00 32.47 228 VAL A N 1
ATOM 1719 C CA . VAL A 1 228 ? -15.160 16.601 1.514 1.00 32.47 228 VAL A CA 1
ATOM 1720 C C . VAL A 1 228 ? -13.905 16.200 0.738 1.00 32.47 228 VAL A C 1
ATOM 1722 O O . VAL A 1 228 ? -13.638 15.020 0.513 1.00 32.47 228 VAL A O 1
ATOM 1725 N N . ALA A 1 229 ? -13.182 17.197 0.239 1.00 32.50 229 ALA A N 1
ATOM 1726 C CA . ALA A 1 229 ? -11.988 17.024 -0.568 1.00 32.50 229 ALA A CA 1
ATOM 1727 C C . ALA A 1 229 ? -10.907 16.216 0.178 1.00 32.50 229 ALA A C 1
ATOM 1729 O O . ALA A 1 229 ? -10.518 16.579 1.281 1.00 32.50 229 ALA A O 1
ATOM 1730 N N . GLY A 1 230 ? -10.395 15.157 -0.458 1.00 34.38 230 GLY A N 1
ATOM 1731 C CA . GLY A 1 230 ? -9.018 14.680 -0.273 1.00 34.38 230 GLY A CA 1
ATOM 1732 C C . GLY A 1 230 ? -8.571 14.259 1.130 1.00 34.38 230 GLY A C 1
ATOM 1733 O O . GLY A 1 230 ? -7.378 14.343 1.403 1.00 34.38 230 GLY A O 1
ATOM 1734 N N . ALA A 1 231 ? -9.461 13.805 2.014 1.00 36.38 231 ALA A N 1
ATOM 1735 C CA . ALA A 1 231 ? -9.009 13.192 3.261 1.00 36.38 231 ALA A CA 1
ATOM 1736 C C . ALA A 1 231 ? -8.341 11.833 2.951 1.00 36.38 231 ALA A C 1
ATOM 1738 O O . ALA A 1 231 ? -8.941 11.033 2.224 1.00 36.38 231 ALA A O 1
ATOM 1739 N N . PRO A 1 232 ? -7.127 11.551 3.464 1.00 47.06 232 PRO A N 1
ATOM 1740 C CA . PRO A 1 232 ? -6.508 10.238 3.315 1.00 47.06 232 PRO A CA 1
ATOM 1741 C C . PRO A 1 232 ? -7.461 9.164 3.853 1.00 47.06 232 PRO A C 1
ATOM 1743 O O . PRO A 1 232 ? -8.001 9.296 4.955 1.00 47.06 232 PRO A O 1
ATOM 1746 N N . PHE A 1 233 ? -7.707 8.114 3.066 1.00 54.75 233 PHE A N 1
ATOM 1747 C CA . PHE A 1 233 ? -8.513 6.986 3.523 1.00 54.75 233 PHE A CA 1
ATOM 1748 C C . PHE A 1 233 ? -7.695 6.199 4.547 1.00 54.75 233 PHE A C 1
ATOM 1750 O O . PHE A 1 233 ? -6.774 5.468 4.193 1.00 54.75 233 PHE A O 1
ATOM 1757 N N . LEU A 1 234 ? -8.006 6.384 5.829 1.00 71.94 234 LEU A N 1
ATOM 1758 C CA . LEU A 1 234 ? -7.388 5.611 6.900 1.00 71.94 234 LEU A CA 1
ATOM 1759 C C . LEU A 1 234 ? -7.971 4.187 6.914 1.00 71.94 234 LEU A C 1
ATOM 1761 O O . LEU A 1 234 ? -9.200 4.049 6.957 1.00 71.94 234 LEU A O 1
ATOM 1765 N N . PRO A 1 235 ? -7.131 3.134 6.938 1.00 74.81 235 PRO A N 1
ATOM 1766 C CA . PRO A 1 235 ? -7.596 1.760 7.079 1.00 74.81 235 PRO A CA 1
ATOM 1767 C C . PRO A 1 235 ? -8.472 1.596 8.321 1.00 74.81 235 PRO A C 1
ATOM 1769 O O . PRO A 1 235 ? -8.111 2.041 9.414 1.00 74.81 235 PRO A O 1
ATOM 1772 N N . GLN A 1 236 ? -9.636 0.967 8.163 1.00 86.19 236 GLN A N 1
ATOM 1773 C CA . GLN A 1 236 ? -10.572 0.788 9.271 1.00 86.19 236 GLN A CA 1
ATOM 1774 C C . GLN A 1 236 ? -10.224 -0.437 10.111 1.00 86.19 236 GLN A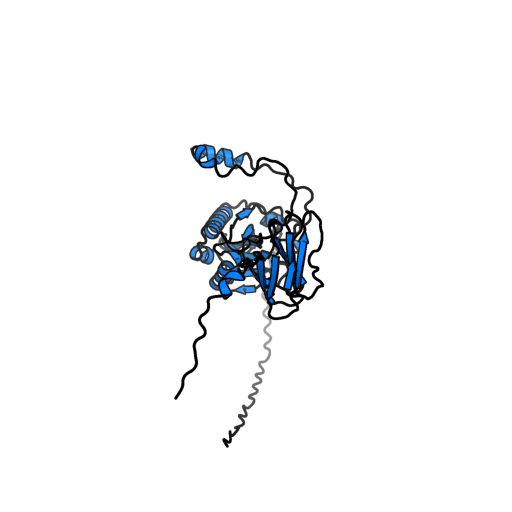 C 1
ATOM 1776 O O . GLN A 1 236 ? -10.043 -1.537 9.590 1.00 86.19 236 GLN A O 1
ATOM 1781 N N . VAL A 1 237 ? -10.237 -0.268 11.430 1.00 90.56 237 VAL A N 1
ATOM 1782 C CA . VAL A 1 237 ? -10.192 -1.385 12.372 1.00 90.56 237 VAL A CA 1
ATOM 1783 C C . VAL A 1 237 ? -11.528 -2.118 12.321 1.00 90.56 237 VAL A C 1
ATOM 1785 O O . VAL A 1 237 ? -12.557 -1.582 12.735 1.00 90.56 237 VAL A O 1
ATOM 1788 N N . GLN A 1 238 ? -11.509 -3.358 11.833 1.00 87.38 238 GLN A N 1
ATOM 1789 C CA . GLN A 1 238 ? -12.691 -4.211 11.760 1.00 87.38 238 GLN A CA 1
ATOM 1790 C C . GLN A 1 238 ? -12.650 -5.289 12.842 1.00 87.38 238 GLN A C 1
ATOM 1792 O O . GLN A 1 238 ? -11.679 -6.034 12.973 1.00 87.38 238 GLN A O 1
ATOM 1797 N N . PHE A 1 239 ? -13.734 -5.382 13.606 1.00 89.75 239 PHE A N 1
ATOM 1798 C CA . PHE A 1 239 ? -14.008 -6.530 14.459 1.00 89.75 239 PHE A CA 1
ATOM 1799 C C . PHE A 1 239 ? -14.722 -7.579 13.608 1.00 89.75 239 PHE A C 1
ATOM 1801 O O . PHE A 1 239 ? -15.609 -7.236 12.826 1.00 89.75 239 PHE A O 1
ATOM 1808 N N . ALA A 1 240 ? -14.343 -8.849 13.753 1.00 84.56 240 ALA A N 1
ATOM 1809 C CA . ALA A 1 240 ? -15.145 -9.927 13.186 1.00 84.56 240 ALA A CA 1
ATOM 1810 C C . ALA A 1 240 ? -16.543 -9.935 13.832 1.00 84.56 240 ALA A C 1
ATOM 1812 O O . ALA A 1 240 ? -16.733 -9.392 14.924 1.00 84.56 240 ALA A O 1
ATOM 1813 N N . GLU A 1 241 ? -17.516 -10.551 13.162 1.00 83.12 241 GLU A N 1
ATOM 1814 C CA . GLU A 1 241 ? -18.873 -10.690 13.696 1.00 83.12 241 GLU A CA 1
ATOM 1815 C C . GLU A 1 241 ? -18.829 -11.316 15.101 1.00 83.12 241 GLU A C 1
ATOM 1817 O O . GLU A 1 241 ? -18.110 -12.288 15.338 1.00 83.12 241 GLU A O 1
ATOM 1822 N N . ASP A 1 242 ? -19.513 -10.677 16.055 1.00 85.56 242 ASP A N 1
ATOM 1823 C CA . ASP A 1 242 ? -19.524 -10.998 17.491 1.00 85.56 242 ASP A CA 1
ATOM 1824 C C . ASP A 1 242 ? -18.169 -10.981 18.229 1.00 85.56 242 ASP A C 1
ATOM 1826 O O . ASP A 1 242 ? -18.119 -11.190 19.449 1.00 85.56 242 ASP A O 1
ATOM 1830 N N . ALA A 1 243 ? -17.061 -10.668 17.553 1.00 89.06 243 ALA A N 1
ATOM 1831 C CA . ALA A 1 243 ? -15.758 -10.593 18.192 1.00 89.06 243 ALA A CA 1
ATOM 1832 C C . ALA A 1 243 ? -15.667 -9.375 19.118 1.00 89.06 243 ALA A C 1
ATOM 1834 O O . ALA A 1 243 ? -16.013 -8.248 18.770 1.00 89.06 243 ALA A O 1
ATOM 1835 N N . LYS A 1 244 ? -15.124 -9.597 20.316 1.00 91.88 244 LYS A N 1
ATOM 1836 C CA . LYS A 1 244 ? -14.791 -8.527 21.270 1.00 91.88 244 LYS A CA 1
ATOM 1837 C C . LYS A 1 244 ? -13.375 -8.001 21.094 1.00 91.88 244 LYS A C 1
ATOM 1839 O O . LYS A 1 244 ? -12.969 -7.119 21.838 1.00 91.88 244 LYS A O 1
ATOM 1844 N N . SER A 1 245 ? -12.624 -8.520 20.129 1.00 93.19 245 SER A N 1
ATOM 1845 C CA . SER A 1 245 ? -11.247 -8.115 19.874 1.00 93.19 245 SER A CA 1
ATOM 1846 C C . SER A 1 245 ? -10.961 -7.987 18.384 1.00 93.19 245 SER A C 1
ATOM 1848 O O . SER A 1 245 ? -11.389 -8.837 17.603 1.00 93.19 245 SER A O 1
ATOM 1850 N N . ALA A 1 246 ? -10.171 -6.983 18.024 1.00 93.81 246 ALA A N 1
ATOM 1851 C CA . ALA A 1 246 ? -9.547 -6.826 16.718 1.00 93.81 246 ALA A CA 1
ATOM 1852 C C . ALA A 1 246 ? -8.026 -6.729 16.894 1.00 93.81 246 ALA A C 1
ATOM 1854 O O . ALA A 1 246 ? -7.543 -6.179 17.887 1.00 93.81 246 ALA A O 1
ATOM 1855 N N . THR A 1 247 ? -7.271 -7.254 15.930 1.00 94.06 247 THR A N 1
ATOM 1856 C CA . THR A 1 247 ? -5.805 -7.251 15.974 1.00 94.06 247 THR A CA 1
ATOM 1857 C C . THR A 1 247 ? -5.245 -6.690 14.681 1.00 94.06 247 THR A C 1
ATOM 1859 O O . THR A 1 247 ? -5.559 -7.177 13.598 1.00 94.06 247 THR A O 1
ATOM 1862 N N . ILE A 1 248 ? -4.363 -5.706 14.815 1.00 94.75 248 ILE A N 1
ATOM 1863 C CA . ILE A 1 248 ? -3.619 -5.085 13.722 1.00 94.75 248 ILE A CA 1
ATOM 1864 C C . ILE A 1 248 ? -2.177 -5.573 13.811 1.00 94.75 248 ILE A C 1
ATOM 1866 O O . ILE A 1 248 ? -1.578 -5.559 14.887 1.00 94.75 248 ILE A O 1
ATOM 1870 N N . ARG A 1 249 ? -1.605 -6.005 12.689 1.00 89.06 249 ARG A N 1
ATOM 1871 C CA . ARG A 1 249 ? -0.214 -6.464 12.604 1.00 89.06 249 ARG A CA 1
ATOM 1872 C C . ARG A 1 249 ? 0.493 -5.745 11.475 1.00 89.06 249 ARG A C 1
ATOM 1874 O O . ARG A 1 249 ? -0.084 -5.550 10.413 1.00 89.06 249 ARG A O 1
ATOM 1881 N N . GLY A 1 250 ? 1.758 -5.413 11.684 1.00 84.12 250 GLY A N 1
ATOM 1882 C CA . GLY A 1 250 ? 2.551 -4.786 10.641 1.00 84.12 250 GLY A CA 1
ATOM 1883 C C . GLY A 1 250 ? 4.020 -4.681 10.996 1.00 84.12 250 GLY A C 1
ATOM 1884 O O . GLY A 1 250 ? 4.468 -5.131 12.050 1.00 84.12 250 GLY A O 1
ATOM 1885 N N . VAL A 1 251 ? 4.768 -4.063 10.091 1.00 81.19 251 VAL A N 1
ATOM 1886 C CA . VAL A 1 251 ? 6.138 -3.611 10.320 1.00 81.19 251 VAL A CA 1
ATOM 1887 C C . VAL A 1 251 ? 6.113 -2.095 10.218 1.00 81.19 251 VAL A C 1
ATOM 1889 O O . VAL A 1 251 ? 5.557 -1.556 9.265 1.00 81.19 251 VAL A O 1
ATOM 1892 N N . ILE A 1 252 ? 6.674 -1.415 11.210 1.00 90.62 252 ILE A N 1
ATOM 1893 C CA . ILE A 1 252 ? 6.814 0.041 11.207 1.00 90.62 252 ILE A CA 1
ATOM 1894 C C . ILE A 1 252 ? 8.260 0.385 10.858 1.00 90.62 252 ILE A C 1
ATOM 1896 O O . ILE A 1 252 ? 9.173 -0.247 11.392 1.00 90.62 252 ILE A O 1
ATOM 1900 N N . GLN A 1 253 ? 8.476 1.332 9.945 1.00 87.94 253 GLN A N 1
ATOM 1901 C CA . GLN A 1 253 ? 9.807 1.840 9.600 1.00 87.94 253 GLN A CA 1
ATOM 1902 C C . GLN A 1 253 ? 10.217 3.002 10.528 1.00 87.94 253 GLN A C 1
ATOM 1904 O O . GLN A 1 253 ? 9.360 3.594 11.188 1.00 87.94 253 GLN A O 1
ATOM 1909 N N . PRO A 1 254 ? 11.512 3.364 10.610 1.00 84.94 254 PRO A N 1
ATOM 1910 C CA . PRO A 1 254 ? 11.954 4.527 11.371 1.00 84.94 254 PRO A CA 1
ATOM 1911 C C . PRO A 1 254 ? 11.272 5.800 10.866 1.00 84.94 254 PRO A C 1
ATOM 1913 O O . PRO A 1 254 ? 11.220 6.023 9.661 1.00 84.94 254 PRO A O 1
ATOM 1916 N N . VAL A 1 255 ? 10.795 6.649 11.782 1.00 81.75 255 VAL A N 1
ATOM 1917 C CA . VAL A 1 255 ? 10.136 7.940 11.478 1.00 81.75 255 VAL A CA 1
ATOM 1918 C C . VAL A 1 255 ? 8.765 7.781 10.796 1.00 81.75 255 VAL A C 1
ATOM 1920 O O . VAL A 1 255 ? 8.035 8.757 10.658 1.00 81.75 255 VAL A O 1
ATOM 1923 N N . GLN A 1 256 ? 8.363 6.557 10.446 1.00 79.00 256 GLN A N 1
ATOM 1924 C CA . GLN A 1 256 ? 7.040 6.278 9.905 1.00 79.00 256 GLN A CA 1
ATOM 1925 C C . GLN A 1 256 ? 5.986 6.320 11.017 1.00 79.00 256 GLN A C 1
ATOM 1927 O O . GLN A 1 256 ? 6.199 5.826 12.130 1.00 79.00 256 GLN A O 1
ATOM 1932 N N . GLU A 1 257 ? 4.822 6.862 10.674 1.00 89.25 257 GLU A N 1
ATOM 1933 C CA . GLU A 1 257 ? 3.586 6.733 11.434 1.00 89.25 257 GLU A CA 1
ATOM 1934 C C . GLU A 1 257 ? 2.572 5.963 10.582 1.00 89.25 257 GLU A C 1
ATOM 1936 O O . GLU A 1 257 ? 2.448 6.206 9.383 1.00 89.25 257 GLU A O 1
ATOM 1941 N N . ARG A 1 258 ? 1.876 5.001 11.189 1.00 84.81 258 ARG A N 1
ATOM 1942 C CA . ARG A 1 258 ? 0.753 4.283 10.578 1.00 84.81 258 ARG A CA 1
ATOM 1943 C C . ARG A 1 258 ? -0.511 4.578 11.364 1.00 84.81 258 ARG A C 1
ATOM 1945 O O . ARG A 1 258 ? -0.551 4.291 12.559 1.00 84.81 258 ARG A O 1
ATOM 1952 N N . SER A 1 259 ? -1.528 5.101 10.694 1.00 92.25 259 SER A N 1
ATOM 1953 C CA . SER A 1 259 ? -2.782 5.527 11.315 1.00 92.25 259 SER A CA 1
ATOM 1954 C C . SER A 1 259 ? -3.947 4.652 10.866 1.00 92.25 259 SER A C 1
ATOM 1956 O O . SER A 1 259 ? -4.061 4.321 9.691 1.00 92.25 259 SER A O 1
ATOM 1958 N N . TYR A 1 260 ? -4.823 4.304 11.804 1.00 92.06 260 TYR A N 1
ATOM 1959 C CA . TYR A 1 260 ? -6.001 3.466 11.585 1.00 92.06 260 TYR A CA 1
ATOM 1960 C C . TYR A 1 260 ? -7.243 4.172 12.114 1.00 92.06 260 TYR A C 1
ATOM 1962 O O . TYR A 1 260 ? -7.192 4.835 13.153 1.00 92.06 260 TYR A O 1
ATOM 1970 N N . LEU A 1 261 ? -8.367 3.998 11.427 1.00 91.88 261 LEU A N 1
ATOM 1971 C CA . LEU A 1 261 ? -9.654 4.518 11.860 1.00 91.88 261 LEU A CA 1
ATOM 1972 C C . LEU A 1 261 ? -10.387 3.463 12.687 1.00 91.88 261 LEU A C 1
ATOM 1974 O O . LEU A 1 261 ? -10.772 2.407 12.188 1.00 91.88 261 LEU A O 1
ATOM 1978 N N . LEU A 1 262 ? -10.617 3.760 13.957 1.00 93.06 262 LEU A N 1
ATOM 1979 C CA . LEU A 1 262 ? -11.509 2.993 14.806 1.00 93.06 262 LEU A CA 1
ATOM 1980 C C . LEU A 1 262 ? -12.909 3.599 14.710 1.00 93.06 262 LEU A C 1
ATOM 1982 O O . LEU A 1 262 ? -13.138 4.735 15.133 1.00 93.06 262 LEU A O 1
ATOM 1986 N N . ASN A 1 263 ? -13.838 2.834 14.137 1.00 88.50 263 ASN A N 1
ATOM 1987 C CA . ASN A 1 263 ? -15.237 3.236 14.047 1.00 88.50 263 ASN A CA 1
ATOM 1988 C C . ASN A 1 263 ? -15.841 3.452 15.448 1.00 88.50 263 ASN A C 1
ATOM 1990 O O . ASN A 1 263 ? -15.365 2.853 16.418 1.00 88.50 263 ASN A O 1
ATOM 1994 N N . PRO A 1 264 ? -16.898 4.275 15.565 1.00 81.06 264 PRO A N 1
ATOM 1995 C CA . PRO A 1 264 ? -17.534 4.554 16.843 1.00 81.06 264 PRO A CA 1
ATOM 1996 C C . PRO A 1 264 ? -17.949 3.266 17.557 1.00 81.06 264 PRO A C 1
ATOM 1998 O O . PRO A 1 264 ? -18.774 2.500 17.059 1.00 81.06 264 PRO A O 1
ATOM 2001 N N . LEU A 1 265 ? -17.394 3.043 18.746 1.00 77.81 265 LEU A N 1
ATOM 2002 C CA . LEU A 1 265 ? -17.826 1.990 19.658 1.00 77.81 265 LEU A CA 1
ATOM 2003 C C . LEU A 1 265 ? -18.691 2.638 20.742 1.00 77.81 265 LEU A C 1
ATOM 2005 O O . LEU A 1 265 ? -18.318 3.655 21.325 1.00 77.81 265 LEU A O 1
ATOM 2009 N N . THR A 1 266 ? -19.872 2.079 21.005 1.00 72.50 266 THR A N 1
ATOM 2010 C CA . THR A 1 266 ? -20.843 2.631 21.962 1.00 72.50 266 THR A CA 1
ATOM 2011 C C . THR A 1 266 ? -20.308 2.598 23.391 1.00 72.50 266 THR A C 1
ATOM 2013 O O . THR A 1 266 ? -20.509 1.612 24.088 1.00 72.50 266 THR A O 1
ATOM 2016 N N . SER A 1 267 ? -19.652 3.672 23.843 1.00 70.75 267 SER A N 1
ATOM 2017 C CA . SER A 1 267 ? -19.257 3.959 25.237 1.00 70.75 267 SER A CA 1
ATOM 2018 C C . SER A 1 267 ? -18.639 2.791 26.033 1.00 70.75 267 SER A C 1
ATOM 2020 O O . SER A 1 267 ? -18.680 2.780 27.265 1.00 70.75 267 SER A O 1
ATOM 2022 N N . ALA A 1 268 ? -18.099 1.792 25.341 1.00 82.50 268 ALA A N 1
ATOM 2023 C CA . ALA A 1 268 ? -17.549 0.608 25.963 1.00 82.50 268 ALA A CA 1
ATOM 2024 C C . ALA A 1 268 ? -16.163 0.938 26.509 1.00 82.50 268 ALA A C 1
ATOM 2026 O O . ALA A 1 268 ? -15.445 1.784 25.965 1.00 82.50 268 ALA A O 1
ATOM 2027 N N . GLU A 1 269 ? -15.788 0.280 27.596 1.00 91.19 269 GLU A N 1
ATOM 2028 C CA . GLU A 1 269 ? -14.409 0.325 28.047 1.00 91.19 269 GLU A CA 1
ATOM 2029 C C . GLU A 1 269 ? -13.549 -0.486 27.071 1.00 91.19 269 GLU A C 1
ATOM 2031 O O . GLU A 1 269 ? -13.910 -1.590 26.660 1.00 91.19 269 GLU A O 1
ATOM 2036 N N . LEU A 1 270 ? -12.437 0.098 26.637 1.00 94.44 270 LEU A N 1
ATOM 2037 C CA . LEU A 1 270 ? -11.532 -0.501 25.670 1.00 94.44 270 LEU A CA 1
ATOM 2038 C C . LEU A 1 270 ? -10.178 -0.749 26.312 1.00 94.44 270 LEU A C 1
ATOM 2040 O O . LEU A 1 270 ? -9.683 0.064 27.092 1.00 94.44 270 LEU A O 1
ATOM 2044 N N . LEU A 1 271 ? -9.562 -1.855 25.916 1.00 95.94 271 LEU A N 1
ATOM 2045 C CA . LEU A 1 271 ? -8.197 -2.219 26.242 1.00 95.94 271 LEU A CA 1
ATOM 2046 C C . LEU A 1 271 ? -7.379 -2.289 24.953 1.00 95.94 271 LEU A C 1
ATOM 2048 O O . LEU A 1 271 ? -7.629 -3.127 24.088 1.00 95.94 271 LEU A O 1
ATOM 2052 N N . PHE A 1 272 ? -6.368 -1.437 24.860 1.00 97.12 272 PHE A N 1
ATOM 2053 C CA . PHE A 1 272 ? -5.369 -1.447 23.802 1.00 97.12 272 PHE A CA 1
ATOM 2054 C C . PHE A 1 272 ? -4.089 -2.065 24.350 1.00 97.12 272 PHE A C 1
ATOM 2056 O O . PHE A 1 272 ? -3.575 -1.629 25.379 1.00 97.12 272 PHE A O 1
ATOM 2063 N N . THR A 1 273 ? -3.570 -3.081 23.665 1.00 97.69 273 THR A N 1
ATOM 2064 C CA . THR A 1 273 ? -2.307 -3.743 24.008 1.00 97.69 273 THR A CA 1
ATOM 2065 C C . THR A 1 273 ? -1.397 -3.758 22.792 1.00 97.69 273 THR A C 1
ATOM 2067 O O . THR A 1 273 ? -1.679 -4.447 21.812 1.00 97.69 273 THR A O 1
ATOM 2070 N N . LEU A 1 274 ? -0.293 -3.022 22.869 1.00 97.94 274 LEU A N 1
ATOM 2071 C CA . LEU A 1 274 ? 0.767 -3.017 21.874 1.00 97.94 274 LEU A CA 1
ATOM 2072 C C . LEU A 1 274 ? 1.843 -4.040 22.262 1.00 97.94 274 LEU A C 1
ATOM 2074 O O . LEU A 1 274 ? 2.305 -4.098 23.402 1.00 97.94 274 LEU A O 1
ATOM 2078 N N . ARG A 1 275 ? 2.235 -4.874 21.302 1.00 97.25 275 ARG A N 1
ATOM 2079 C CA . ARG A 1 275 ? 3.336 -5.831 21.413 1.00 97.25 275 ARG A CA 1
ATOM 2080 C C . ARG A 1 275 ? 4.344 -5.550 20.310 1.00 97.25 275 ARG A C 1
ATOM 2082 O O . ARG A 1 275 ? 3.987 -5.475 19.139 1.00 97.25 275 ARG A O 1
ATOM 2089 N N . SER A 1 276 ? 5.609 -5.453 20.681 1.00 95.50 276 SER A N 1
ATOM 2090 C CA . SER A 1 276 ? 6.727 -5.222 19.766 1.00 95.50 276 SER A CA 1
ATOM 2091 C C . SER A 1 276 ? 8.002 -5.851 20.324 1.00 95.50 276 SER A C 1
ATOM 2093 O O . SER A 1 276 ? 8.072 -6.221 21.497 1.00 95.50 276 SER A O 1
ATOM 2095 N N . VAL A 1 277 ? 9.023 -5.992 19.475 1.00 91.19 277 VAL A N 1
ATOM 2096 C CA . VAL A 1 277 ? 10.334 -6.529 19.887 1.00 91.19 277 VAL A CA 1
ATOM 2097 C C . VAL A 1 277 ? 11.056 -5.558 20.826 1.00 91.19 277 VAL A C 1
ATOM 2099 O O . VAL A 1 277 ? 11.734 -5.978 21.760 1.00 91.19 277 VAL A O 1
ATOM 2102 N N . SER A 1 278 ? 10.896 -4.256 20.589 1.00 89.69 278 SER A N 1
ATOM 2103 C CA . SER A 1 278 ? 11.450 -3.179 21.403 1.00 89.69 278 SER A CA 1
ATOM 2104 C C . SER A 1 278 ? 10.347 -2.222 21.869 1.00 89.69 278 SER A C 1
ATOM 2106 O O . SER A 1 278 ? 9.410 -1.955 21.110 1.00 89.69 278 SER A O 1
ATOM 2108 N N . PRO A 1 279 ? 10.482 -1.616 23.066 1.00 90.44 279 PRO A N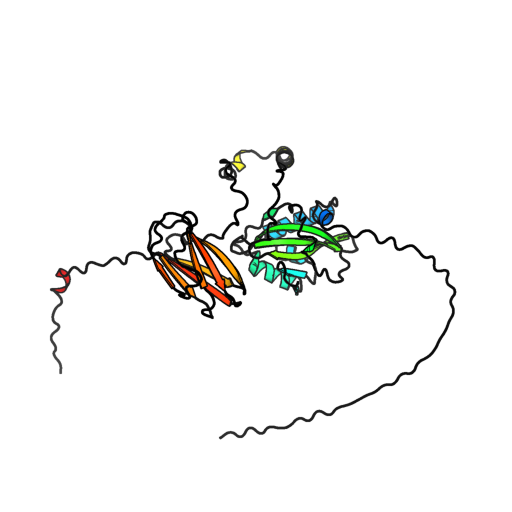 1
ATOM 2109 C CA . PRO A 1 279 ? 9.552 -0.599 23.568 1.00 90.44 279 PRO A CA 1
ATOM 2110 C C . PRO A 1 279 ? 9.604 0.725 22.780 1.00 90.44 279 PRO A C 1
ATOM 2112 O O . PRO A 1 279 ? 8.937 1.686 23.147 1.00 90.44 279 PRO A O 1
ATOM 2115 N N . ALA A 1 280 ? 10.408 0.801 21.714 1.00 92.12 280 ALA A N 1
ATOM 2116 C CA . ALA A 1 280 ? 10.493 1.954 20.825 1.00 92.12 280 ALA A CA 1
ATOM 2117 C C . ALA A 1 280 ? 9.277 2.122 19.896 1.00 92.12 280 ALA A C 1
ATOM 2119 O O . ALA A 1 280 ? 9.199 3.126 19.187 1.00 92.12 280 ALA A O 1
ATOM 2120 N N . VAL A 1 281 ? 8.358 1.152 19.832 1.00 96.06 281 VAL A N 1
ATOM 2121 C CA . VAL A 1 281 ? 7.058 1.358 19.175 1.00 96.06 281 VAL A CA 1
ATOM 2122 C C . VAL A 1 281 ? 6.124 2.019 20.176 1.00 96.06 281 VAL A C 1
ATOM 2124 O O . VAL A 1 281 ? 5.990 1.547 21.299 1.00 96.06 281 VAL A O 1
ATOM 2127 N N . GLN A 1 282 ? 5.483 3.107 19.782 1.00 96.81 282 GLN A N 1
ATOM 2128 C CA . GLN A 1 282 ? 4.499 3.820 20.593 1.00 96.81 282 GLN A CA 1
ATOM 2129 C C . GLN A 1 282 ? 3.194 3.927 19.814 1.00 96.81 282 GLN A C 1
ATOM 2131 O O . GLN A 1 282 ? 3.200 3.867 18.582 1.00 96.81 282 GLN A O 1
ATOM 2136 N N . PHE A 1 283 ? 2.084 4.112 20.526 1.00 97.88 283 PHE A N 1
ATOM 2137 C CA . PHE A 1 283 ? 0.800 4.395 19.901 1.00 97.88 283 PHE A CA 1
ATOM 2138 C C . PHE A 1 283 ? 0.070 5.540 20.598 1.00 97.88 283 PHE A C 1
ATOM 2140 O O . PHE A 1 283 ? 0.286 5.788 21.786 1.00 97.88 283 PHE A O 1
ATOM 2147 N N . SER A 1 284 ? -0.800 6.214 19.854 1.00 97.62 284 SER A N 1
ATOM 2148 C CA . SER A 1 284 ? -1.696 7.262 20.345 1.00 97.62 284 SER A CA 1
ATOM 2149 C C . SER A 1 284 ? -3.133 7.021 19.913 1.00 97.62 284 SER A C 1
ATOM 2151 O O . SER A 1 284 ? -3.389 6.291 18.956 1.00 97.62 284 SER A O 1
ATOM 2153 N N . ILE A 1 285 ? -4.064 7.652 20.628 1.00 96.88 285 ILE A N 1
ATOM 2154 C CA . ILE A 1 285 ? -5.502 7.605 20.354 1.00 96.88 285 ILE A CA 1
ATOM 2155 C C . ILE A 1 285 ? -6.039 9.036 20.399 1.00 96.88 285 ILE A C 1
ATOM 2157 O O . ILE A 1 285 ? -5.964 9.679 21.450 1.00 96.88 285 ILE A O 1
ATOM 2161 N N . THR A 1 286 ? -6.619 9.499 19.293 1.00 95.56 286 THR A N 1
ATOM 2162 C CA . THR A 1 286 ? -7.186 10.851 19.158 1.00 95.56 286 THR A CA 1
ATOM 2163 C C . THR A 1 286 ? -8.606 10.780 18.601 1.00 95.56 286 THR A C 1
ATOM 2165 O O . THR A 1 286 ? -8.856 10.027 17.662 1.00 95.56 286 THR A O 1
ATOM 2168 N N . GLY A 1 287 ? -9.553 11.533 19.166 1.00 93.00 287 GLY A N 1
ATOM 2169 C CA . GLY A 1 287 ? -10.902 11.645 18.597 1.00 93.00 287 GLY A CA 1
ATOM 2170 C C . GLY A 1 287 ? -10.924 12.539 17.354 1.00 93.00 287 GLY A C 1
ATOM 2171 O O . GLY A 1 287 ? -10.269 13.578 17.321 1.00 93.00 287 GLY A O 1
ATOM 2172 N N . MET A 1 288 ? -11.647 12.132 16.309 1.00 88.00 288 MET A N 1
ATOM 2173 C CA . MET A 1 288 ? -11.715 12.888 15.048 1.00 88.00 288 MET A CA 1
ATOM 2174 C C . MET A 1 288 ? -12.523 14.184 15.165 1.00 88.00 288 MET A C 1
ATOM 2176 O O . MET A 1 288 ? -12.193 15.179 14.522 1.00 88.00 288 MET A O 1
ATOM 2180 N N . GLU A 1 289 ? -13.579 14.184 15.973 1.00 86.50 289 GLU A N 1
ATOM 2181 C CA . GLU A 1 289 ? -14.486 15.322 16.134 1.00 86.50 289 GLU A CA 1
ATOM 2182 C C . GLU A 1 289 ? -14.024 16.255 17.257 1.00 86.50 289 GLU A C 1
ATOM 2184 O O . GLU A 1 289 ? -14.020 17.471 17.084 1.00 86.50 289 GLU A O 1
ATOM 2189 N N . ASP A 1 290 ? -13.608 15.700 18.400 1.00 90.38 290 ASP A N 1
ATOM 2190 C CA . ASP A 1 290 ? -13.167 16.496 19.555 1.00 90.38 290 ASP A CA 1
ATOM 2191 C C . ASP A 1 290 ? -11.680 16.876 19.523 1.00 90.38 290 ASP A C 1
ATOM 2193 O O . ASP A 1 290 ? -11.259 17.732 20.305 1.00 90.38 290 ASP A O 1
ATOM 2197 N N . GLN A 1 291 ? -10.889 16.246 18.643 1.00 91.50 291 GLN A N 1
ATOM 2198 C CA . GLN A 1 291 ? -9.430 16.393 18.556 1.00 91.50 291 GLN A CA 1
ATOM 2199 C C . GLN A 1 291 ? -8.715 16.132 19.896 1.00 91.50 291 GLN A C 1
ATOM 2201 O O . GLN A 1 291 ? -7.583 16.568 20.120 1.00 91.50 291 GLN A O 1
ATOM 2206 N N . HIS A 1 292 ? -9.366 15.417 20.816 1.00 93.62 292 HIS A N 1
ATOM 2207 C CA . HIS A 1 292 ? -8.843 15.133 22.139 1.00 93.62 292 HIS A CA 1
ATOM 2208 C C . HIS A 1 292 ? -7.911 13.922 22.086 1.00 93.62 292 HIS A C 1
ATOM 2210 O O . HIS A 1 292 ? -8.277 12.860 21.580 1.00 93.62 292 HIS A O 1
ATOM 2216 N N . SER A 1 293 ? -6.706 14.071 22.640 1.00 95.12 293 SER A N 1
ATOM 2217 C CA . SER A 1 293 ? -5.736 12.982 22.775 1.00 95.12 293 SER A CA 1
ATOM 2218 C C . SER A 1 293 ? -6.023 12.176 24.043 1.00 95.12 293 SER A C 1
ATOM 2220 O O . SER A 1 293 ? -5.654 12.582 25.144 1.00 95.12 293 SER A O 1
ATOM 2222 N N . TYR A 1 294 ? -6.630 11.004 23.877 1.00 94.88 294 TYR A N 1
ATOM 2223 C CA . TYR A 1 294 ? -6.942 10.051 24.952 1.00 94.88 294 TYR A CA 1
ATOM 2224 C C . TYR A 1 294 ? -5.722 9.252 25.405 1.00 94.88 294 TYR A C 1
ATOM 2226 O O . TYR A 1 294 ? -5.603 8.871 26.572 1.00 94.88 294 TYR A O 1
ATOM 2234 N N . LYS A 1 295 ? -4.803 9.016 24.468 1.00 96.81 295 LYS A N 1
ATOM 2235 C CA . LYS A 1 295 ? -3.455 8.533 24.736 1.00 96.81 295 LYS A CA 1
ATOM 2236 C C . LYS A 1 295 ? -2.485 9.300 23.862 1.00 96.81 295 LYS A C 1
ATOM 2238 O O . LYS A 1 295 ? -2.582 9.235 22.639 1.00 96.81 295 LYS A O 1
ATOM 2243 N N . ALA A 1 296 ? -1.548 9.987 24.499 1.00 95.44 296 ALA A N 1
ATOM 2244 C CA . ALA A 1 296 ? -0.491 10.689 23.799 1.00 95.44 296 ALA A CA 1
ATOM 2245 C C . ALA A 1 296 ? 0.594 9.711 23.334 1.00 95.44 296 ALA A C 1
ATOM 2247 O O . ALA A 1 296 ? 0.814 8.651 23.925 1.00 95.44 296 ALA A O 1
ATOM 2248 N N . SER A 1 297 ? 1.270 10.073 22.250 1.00 89.06 297 SER A N 1
ATOM 2249 C CA . SER A 1 297 ? 2.292 9.234 21.635 1.00 89.06 297 SER A CA 1
ATOM 2250 C C . SER A 1 297 ? 3.627 9.281 22.384 1.00 89.06 297 SER A C 1
ATOM 2252 O O . SER A 1 297 ? 4.459 8.411 22.172 1.00 89.06 297 SER A O 1
ATOM 2254 N N . ASP A 1 298 ? 3.867 10.284 23.230 1.00 89.88 298 ASP A N 1
ATOM 2255 C CA . ASP A 1 298 ? 5.036 10.390 24.115 1.00 89.88 298 ASP A CA 1
ATOM 2256 C C . ASP A 1 298 ? 4.897 9.562 25.406 1.00 89.88 298 ASP A C 1
ATOM 2258 O O . ASP A 1 298 ? 5.894 9.287 26.077 1.00 89.88 298 ASP A O 1
ATOM 2262 N N . ASP A 1 299 ? 3.690 9.086 25.714 1.00 93.69 299 ASP A N 1
ATOM 2263 C CA . ASP A 1 299 ? 3.461 8.095 26.756 1.00 93.69 299 ASP A CA 1
ATOM 2264 C C . ASP A 1 299 ? 3.944 6.708 26.293 1.00 93.69 299 ASP A C 1
ATOM 2266 O O . ASP A 1 299 ? 3.323 6.031 25.468 1.00 93.69 299 ASP A O 1
ATOM 2270 N N . ALA A 1 300 ? 5.058 6.267 26.880 1.00 93.31 300 ALA A N 1
ATOM 2271 C CA . ALA A 1 300 ? 5.719 5.004 26.566 1.00 93.31 300 ALA A CA 1
ATOM 2272 C C . ALA A 1 300 ? 4.930 3.744 26.977 1.00 93.31 300 ALA A C 1
ATOM 2274 O O . ALA A 1 300 ? 5.358 2.632 26.648 1.00 93.31 300 ALA A O 1
ATOM 2275 N N . ALA A 1 301 ? 3.802 3.880 27.687 1.00 95.88 301 ALA A N 1
ATOM 2276 C CA . ALA A 1 301 ? 2.968 2.744 28.054 1.00 95.88 301 ALA A CA 1
ATOM 2277 C C . ALA A 1 301 ? 2.486 1.981 26.807 1.00 95.88 301 ALA A C 1
ATOM 2279 O O . ALA A 1 301 ? 1.821 2.531 25.929 1.00 95.88 301 ALA A O 1
ATOM 2280 N N . GLN A 1 302 ? 2.796 0.682 26.765 1.00 97.00 302 GLN A N 1
ATOM 2281 C CA . GLN A 1 302 ? 2.358 -0.260 25.723 1.00 97.00 302 GLN A CA 1
ATOM 2282 C C . GLN A 1 302 ? 0.917 -0.749 25.935 1.00 97.00 302 GLN A C 1
ATOM 2284 O O . GLN A 1 302 ? 0.410 -1.573 25.179 1.00 97.00 302 GLN A O 1
ATOM 2289 N N . LEU A 1 303 ? 0.264 -0.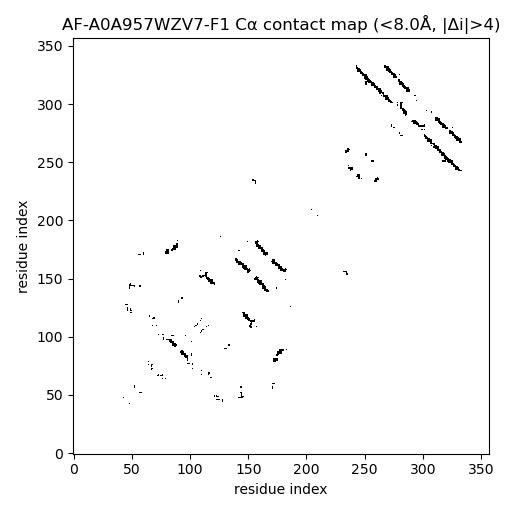267 26.987 1.00 97.31 303 LEU A N 1
ATOM 2290 C CA . LEU A 1 303 ? -1.086 -0.633 27.367 1.00 97.31 303 LEU A CA 1
ATOM 2291 C C . LEU A 1 303 ? -1.862 0.637 27.683 1.00 97.31 303 LEU A C 1
ATOM 2293 O O . LEU A 1 303 ? -1.348 1.535 28.347 1.00 97.31 303 LEU A O 1
ATOM 2297 N N . TRP A 1 304 ? -3.100 0.692 27.214 1.00 97.19 304 TRP A N 1
ATOM 2298 C CA . TRP A 1 304 ? -4.050 1.733 27.576 1.00 97.19 304 TRP A CA 1
ATOM 2299 C C . TRP A 1 304 ? -5.403 1.098 27.821 1.00 97.19 304 TRP A C 1
ATOM 2301 O O . TRP A 1 304 ? -5.852 0.266 27.034 1.00 97.19 304 TRP A O 1
ATOM 2311 N N . GLN A 1 305 ? -6.039 1.494 28.914 1.00 96.19 305 GLN A N 1
ATOM 2312 C CA . GLN A 1 305 ? -7.379 1.068 29.261 1.00 96.19 305 GLN A CA 1
ATOM 2313 C C . GLN A 1 305 ? -8.199 2.305 29.591 1.00 96.19 305 GLN A C 1
ATOM 2315 O O . GLN A 1 305 ? -7.759 3.155 30.367 1.00 96.19 305 GLN A O 1
ATOM 2320 N N . GLY A 1 306 ? -9.380 2.408 28.999 1.00 93.25 306 GLY A N 1
ATOM 2321 C CA . GLY A 1 306 ? -10.250 3.537 29.257 1.00 93.25 306 GLY A CA 1
ATOM 2322 C C . GLY A 1 306 ? -11.544 3.492 28.471 1.00 93.25 306 GLY A C 1
ATOM 2323 O O . GLY A 1 306 ? -11.711 2.740 27.510 1.00 93.25 306 GLY A O 1
ATOM 2324 N N . LYS A 1 307 ? -12.474 4.341 28.893 1.00 91.94 307 LYS A N 1
ATOM 2325 C CA . LYS A 1 307 ? -13.725 4.582 28.188 1.00 91.94 307 LYS A CA 1
ATOM 2326 C C . LYS A 1 307 ? -13.527 5.719 27.196 1.00 91.94 307 LYS A C 1
ATOM 2328 O O . LYS A 1 307 ? -13.137 6.817 27.590 1.00 91.94 307 LYS A O 1
ATOM 2333 N N . LEU A 1 308 ? -13.838 5.468 25.930 1.00 89.62 308 LEU A N 1
ATOM 2334 C CA . LEU A 1 308 ? -13.939 6.523 24.930 1.00 89.62 308 LEU A CA 1
ATOM 2335 C C . LEU A 1 308 ? -15.321 7.196 25.080 1.00 89.62 308 LEU A C 1
ATOM 2337 O O . LEU A 1 308 ? -16.346 6.522 24.958 1.00 89.62 308 LEU A O 1
ATOM 2341 N N . PRO A 1 309 ? -15.384 8.486 25.460 1.00 80.88 309 PRO A N 1
ATOM 2342 C CA . PRO A 1 309 ? -16.598 9.110 25.986 1.00 80.88 309 PRO A CA 1
ATOM 2343 C C . PRO A 1 309 ? -17.613 9.508 24.910 1.00 80.88 309 PRO A C 1
ATOM 2345 O O . PRO A 1 309 ? -18.765 9.778 25.244 1.00 80.88 309 PRO A O 1
ATOM 2348 N N . ALA A 1 310 ? -17.213 9.553 23.641 1.00 79.94 310 ALA A N 1
ATOM 2349 C CA . ALA A 1 310 ? -18.029 10.053 22.546 1.00 79.94 310 ALA A CA 1
ATOM 2350 C C . ALA A 1 310 ? -18.271 8.960 21.501 1.00 79.94 310 ALA A C 1
ATOM 2352 O O . ALA A 1 310 ? -17.414 8.126 21.224 1.00 79.94 310 ALA A O 1
ATOM 2353 N N . THR A 1 311 ? -19.458 8.973 20.894 1.00 86.94 311 THR A N 1
ATOM 2354 C CA . THR A 1 311 ? -19.783 8.066 19.781 1.00 86.94 311 THR A CA 1
ATOM 2355 C C . THR A 1 311 ? -19.283 8.692 18.481 1.00 86.94 311 THR A C 1
ATOM 2357 O O . THR A 1 311 ? -20.070 9.098 17.638 1.00 86.94 311 THR A O 1
ATOM 2360 N N . GLN A 1 312 ? -17.964 8.818 18.368 1.00 89.12 312 GLN A N 1
ATOM 2361 C CA . GLN A 1 312 ? -17.265 9.384 17.214 1.00 89.12 312 GLN A CA 1
ATOM 2362 C C . GLN A 1 312 ? -16.225 8.389 16.693 1.00 89.12 312 GLN A C 1
ATOM 2364 O O . GLN A 1 312 ? -15.937 7.382 17.344 1.00 89.12 312 GLN A O 1
ATOM 2369 N N . ALA A 1 313 ? -15.660 8.660 15.520 1.00 90.75 313 ALA A N 1
ATOM 2370 C CA . ALA A 1 313 ? -14.513 7.906 15.036 1.00 90.75 313 ALA A CA 1
ATOM 2371 C C . ALA A 1 313 ? -13.229 8.354 15.752 1.00 90.75 313 ALA A C 1
ATOM 2373 O O . ALA A 1 313 ? -13.068 9.523 16.109 1.00 90.75 313 ALA A O 1
ATOM 2374 N N . TYR A 1 314 ? -12.300 7.421 15.927 1.00 93.56 314 TYR A N 1
ATOM 2375 C CA . TYR A 1 314 ? -11.017 7.665 16.577 1.00 93.56 314 TYR A CA 1
ATOM 2376 C C . TYR A 1 314 ? -9.873 7.292 15.641 1.00 93.56 314 TYR A C 1
ATOM 2378 O O . TYR A 1 314 ? -9.943 6.278 14.949 1.00 93.56 314 TYR A O 1
ATOM 2386 N N . VAL A 1 315 ? -8.805 8.085 15.637 1.00 94.50 315 VAL A N 1
ATOM 2387 C CA . VAL A 1 315 ? -7.558 7.753 14.946 1.00 94.50 315 VAL A CA 1
ATOM 2388 C C . VAL A 1 315 ? -6.607 7.111 15.934 1.00 94.50 315 VAL A C 1
ATOM 2390 O O . VAL A 1 315 ? -6.299 7.672 16.988 1.00 94.50 315 VAL A O 1
ATOM 2393 N N . VAL A 1 316 ? -6.134 5.927 15.569 1.00 96.50 316 VAL A N 1
ATOM 2394 C CA . VAL A 1 316 ? -5.123 5.180 16.305 1.00 96.50 316 VAL A CA 1
ATOM 2395 C C . VAL A 1 316 ? -3.845 5.209 15.482 1.00 96.50 316 VAL A C 1
ATOM 2397 O O . VAL A 1 316 ? -3.793 4.599 14.418 1.00 96.50 316 VAL A O 1
ATOM 2400 N N . SER A 1 317 ? -2.824 5.916 15.957 1.00 95.06 317 SER A N 1
ATOM 2401 C CA . SER A 1 317 ? -1.531 6.013 15.267 1.00 95.06 317 SER A CA 1
ATOM 2402 C C . SER A 1 317 ? -0.487 5.148 15.960 1.00 95.06 317 SER A C 1
ATOM 2404 O O . SER A 1 317 ? -0.410 5.145 17.184 1.00 95.06 317 SER A O 1
ATOM 2406 N N . VAL A 1 318 ? 0.338 4.443 15.187 1.00 96.31 318 VAL A N 1
ATOM 2407 C CA . VAL A 1 318 ? 1.489 3.653 15.642 1.00 96.31 318 VAL A CA 1
ATOM 2408 C C . VAL A 1 318 ? 2.749 4.221 15.002 1.00 96.31 318 VAL A C 1
ATOM 2410 O O . VAL A 1 318 ? 2.806 4.375 13.785 1.00 96.31 318 VAL A O 1
ATOM 2413 N N . ARG A 1 319 ? 3.778 4.500 15.802 1.00 95.06 319 ARG A N 1
ATOM 2414 C CA . ARG A 1 319 ? 5.045 5.071 15.322 1.00 95.06 319 ARG A CA 1
ATOM 2415 C C . ARG A 1 319 ? 6.251 4.393 15.951 1.00 95.06 319 ARG A C 1
ATOM 2417 O O . ARG A 1 319 ? 6.166 3.856 17.057 1.00 95.06 319 ARG A O 1
ATOM 2424 N N . SER A 1 320 ? 7.396 4.464 15.279 1.00 94.00 320 SER A N 1
ATOM 2425 C CA . SER A 1 320 ? 8.678 4.068 15.864 1.00 94.00 320 SER A CA 1
ATOM 2426 C C . SER A 1 320 ? 9.846 4.829 15.245 1.00 94.00 320 SER A C 1
ATOM 2428 O O . SER A 1 320 ? 9.777 5.320 14.123 1.00 94.00 320 SER A O 1
ATOM 2430 N N . ASN A 1 321 ? 10.957 4.910 15.972 1.00 92.56 321 ASN A N 1
ATOM 2431 C CA . ASN A 1 321 ? 12.235 5.401 15.454 1.00 92.56 321 ASN A CA 1
ATOM 2432 C C . ASN A 1 321 ? 13.164 4.263 14.986 1.00 92.56 321 ASN A C 1
ATOM 2434 O O . ASN A 1 321 ? 14.302 4.528 14.608 1.00 92.56 321 ASN A O 1
ATOM 2438 N N . VAL A 1 322 ? 12.700 3.008 15.010 1.00 92.12 322 VAL A N 1
ATOM 2439 C CA . VAL A 1 322 ? 13.446 1.825 14.557 1.00 92.12 322 VAL A CA 1
ATOM 2440 C C . VAL A 1 322 ? 12.522 0.915 13.749 1.00 92.12 322 VAL A C 1
ATOM 2442 O O . VAL A 1 322 ? 11.356 0.754 14.100 1.00 92.12 322 VAL A O 1
ATOM 2445 N N . ALA A 1 323 ? 13.056 0.291 12.694 1.00 89.31 323 ALA A N 1
ATOM 2446 C CA . ALA A 1 323 ? 12.334 -0.695 11.897 1.00 89.31 323 ALA A CA 1
ATOM 2447 C C . ALA A 1 323 ? 12.043 -1.959 12.721 1.00 89.31 323 ALA A C 1
ATOM 2449 O O . ALA A 1 323 ? 12.986 -2.618 13.166 1.00 89.31 323 ALA A O 1
ATOM 2450 N N . GLN A 1 324 ? 10.775 -2.325 12.921 1.00 92.56 324 GLN A N 1
ATOM 2451 C CA . GLN A 1 324 ? 10.423 -3.558 13.640 1.00 92.56 324 GLN A CA 1
ATOM 2452 C C . GLN A 1 324 ? 8.960 -3.982 13.448 1.00 92.56 324 GLN A C 1
ATOM 2454 O O . GLN A 1 324 ? 8.106 -3.143 13.151 1.00 92.56 324 GLN A O 1
ATOM 2459 N N . PRO A 1 325 ? 8.642 -5.277 13.637 1.00 88.06 325 PRO A N 1
ATOM 2460 C CA . PRO A 1 325 ? 7.260 -5.734 13.661 1.00 88.06 325 PRO A CA 1
ATOM 2461 C C . PRO A 1 325 ? 6.530 -5.264 14.926 1.00 88.06 325 PRO A C 1
ATOM 2463 O O . PRO A 1 325 ? 7.128 -5.144 16.001 1.00 88.06 325 PRO A O 1
ATOM 2466 N N . PHE A 1 326 ? 5.220 -5.069 14.801 1.00 96.25 326 PHE A N 1
ATOM 2467 C CA . PHE A 1 326 ? 4.317 -4.798 15.912 1.00 96.25 326 PHE A CA 1
ATOM 2468 C C . PHE A 1 326 ? 2.987 -5.546 15.755 1.00 96.25 326 PHE A C 1
ATOM 2470 O O . PHE A 1 326 ? 2.568 -5.910 14.653 1.00 96.25 326 PHE A O 1
ATOM 2477 N N . GLU A 1 327 ? 2.313 -5.741 16.883 1.00 96.44 327 GLU A N 1
ATOM 2478 C CA . GLU A 1 327 ? 0.938 -6.215 16.978 1.00 96.44 327 GLU A CA 1
ATOM 2479 C C . GLU A 1 327 ? 0.171 -5.312 17.950 1.00 96.44 327 GLU A C 1
ATOM 2481 O O . GLU A 1 327 ? 0.564 -5.181 19.108 1.00 96.44 327 GLU A O 1
ATOM 2486 N N . LEU A 1 328 ? -0.914 -4.691 17.491 1.00 97.69 328 LEU A N 1
ATOM 2487 C CA . LEU A 1 328 ? -1.816 -3.888 18.313 1.00 97.69 328 LEU A CA 1
ATOM 2488 C C . LEU A 1 328 ? -3.155 -4.615 18.443 1.00 97.69 328 LEU A C 1
ATOM 2490 O O . LEU A 1 328 ? -3.884 -4.766 17.464 1.00 97.69 328 LEU A O 1
ATOM 2494 N N . ALA A 1 329 ? -3.475 -5.063 19.653 1.00 97.06 329 ALA A N 1
ATOM 2495 C CA . ALA A 1 329 ? -4.751 -5.686 19.977 1.00 97.06 329 ALA A CA 1
ATOM 2496 C C . ALA A 1 329 ? -5.685 -4.668 20.639 1.00 97.06 329 ALA A C 1
ATOM 2498 O O . ALA A 1 329 ? -5.288 -3.978 21.579 1.00 97.06 329 ALA A O 1
ATOM 2499 N N . ILE A 1 330 ? -6.926 -4.608 20.167 1.00 96.44 330 ILE A N 1
ATOM 2500 C CA . ILE A 1 330 ? -7.980 -3.720 20.658 1.00 96.44 330 ILE A CA 1
ATOM 2501 C C . ILE A 1 330 ? -9.108 -4.613 21.148 1.00 96.44 330 ILE A C 1
ATOM 2503 O O . ILE A 1 330 ? -9.688 -5.355 20.362 1.00 96.44 330 ILE A O 1
ATOM 2507 N N . THR A 1 331 ? -9.396 -4.575 22.444 1.00 95.50 331 THR A N 1
ATOM 2508 C CA . THR A 1 331 ? -10.407 -5.425 23.081 1.00 95.50 331 THR A CA 1
ATOM 2509 C C . THR A 1 331 ? -11.480 -4.567 23.725 1.00 95.50 331 THR A C 1
ATOM 2511 O O . THR A 1 331 ? -11.175 -3.650 24.481 1.00 95.50 331 THR A O 1
ATOM 2514 N N . VAL A 1 332 ? -12.738 -4.883 23.451 1.00 92.44 332 VAL A N 1
ATOM 2515 C CA . VAL A 1 332 ? -13.891 -4.354 24.171 1.00 92.44 332 VAL A CA 1
ATOM 2516 C C . VAL A 1 332 ? -13.989 -5.102 25.491 1.00 92.44 332 VAL A C 1
ATOM 2518 O O . VAL A 1 332 ? -14.261 -6.304 25.502 1.00 92.44 332 VAL A O 1
ATOM 2521 N N . ALA A 1 333 ? -13.756 -4.406 26.601 1.00 85.06 333 ALA A N 1
ATOM 2522 C CA . ALA A 1 333 ? -14.003 -4.965 27.915 1.00 85.06 333 ALA A CA 1
ATOM 2523 C C . ALA A 1 333 ? -15.513 -5.191 28.048 1.00 85.06 333 ALA A C 1
ATOM 2525 O O . ALA A 1 333 ? -16.317 -4.260 28.040 1.00 85.06 333 ALA A O 1
ATOM 2526 N N . THR A 1 334 ? -15.916 -6.454 28.105 1.00 71.06 334 THR A N 1
ATOM 2527 C CA . THR A 1 334 ? -17.234 -6.808 28.619 1.00 71.06 334 THR A CA 1
ATOM 2528 C C . THR A 1 334 ? -17.194 -6.602 30.118 1.00 71.06 334 THR A C 1
ATOM 2530 O O . THR A 1 334 ? -16.279 -7.133 30.754 1.00 71.06 334 THR A O 1
ATOM 2533 N N . ASP A 1 335 ? -18.175 -5.881 30.668 1.00 62.53 335 ASP A N 1
ATOM 2534 C CA . ASP A 1 335 ? -18.442 -5.900 32.103 1.00 62.53 335 ASP A CA 1
ATOM 2535 C C . ASP A 1 335 ? -18.395 -7.363 32.532 1.00 62.53 335 ASP A C 1
ATOM 2537 O O . ASP A 1 335 ? -19.188 -8.188 32.063 1.00 62.53 335 ASP A O 1
ATOM 2541 N N . ALA A 1 336 ? -17.389 -7.716 33.335 1.00 51.22 336 ALA A N 1
ATOM 2542 C CA . ALA A 1 336 ? -17.376 -9.015 33.965 1.00 51.22 336 ALA A CA 1
ATOM 2543 C C . ALA A 1 336 ? -18.707 -9.079 34.702 1.00 51.22 336 ALA A C 1
ATOM 2545 O O . ALA A 1 336 ? -18.951 -8.256 35.585 1.00 51.22 336 ALA A O 1
ATOM 2546 N N . VAL A 1 337 ? -19.588 -9.989 34.279 1.00 45.47 337 VAL A N 1
ATOM 2547 C CA . VAL A 1 337 ? -20.781 -10.328 35.041 1.00 45.47 337 VAL A CA 1
ATOM 2548 C C . VAL A 1 337 ? -20.241 -10.677 36.414 1.00 45.47 337 VAL A C 1
ATOM 2550 O O . VAL A 1 337 ? -19.638 -11.734 36.604 1.00 45.47 337 VAL A O 1
ATOM 2553 N N . VAL A 1 338 ? -20.362 -9.731 37.344 1.00 48.22 338 VAL A N 1
ATOM 2554 C CA . VAL A 1 338 ? -20.200 -9.987 38.759 1.00 48.22 338 VAL A CA 1
ATOM 2555 C C . VAL A 1 338 ? -21.317 -10.970 39.018 1.00 48.22 338 VAL A C 1
ATOM 2557 O O . VAL A 1 338 ? -22.476 -10.588 39.150 1.00 48.22 338 VAL A O 1
ATOM 2560 N N . GLY A 1 339 ? -20.980 -12.256 38.936 1.00 46.25 339 GLY A N 1
ATOM 2561 C CA . GLY A 1 339 ? -21.814 -13.303 39.468 1.00 46.25 339 GLY A CA 1
ATOM 2562 C C . GLY A 1 339 ? -22.016 -12.908 40.911 1.00 46.25 339 GLY A C 1
ATOM 2563 O O . GLY A 1 339 ? -21.086 -12.979 41.713 1.00 46.25 339 GLY A O 1
ATOM 2564 N N . GLU A 1 340 ? -23.198 -12.379 41.192 1.00 46.56 340 GLU A N 1
ATOM 2565 C CA . GLU A 1 340 ? -23.730 -12.249 42.525 1.00 46.56 340 GLU A CA 1
ATOM 2566 C C . GLU A 1 340 ? -23.670 -13.659 43.102 1.00 46.56 340 GLU A C 1
ATOM 2568 O O . GLU A 1 340 ? -24.468 -14.536 42.774 1.00 46.56 340 GLU A O 1
ATOM 2573 N N . VAL A 1 341 ? -22.595 -13.924 43.844 1.00 48.97 341 VAL A N 1
ATOM 2574 C CA . VAL A 1 341 ? -22.474 -15.112 44.668 1.00 48.97 341 VAL A CA 1
ATOM 2575 C C . VAL A 1 341 ? -23.575 -14.935 45.689 1.00 48.97 341 VAL A C 1
ATOM 2577 O O . VAL A 1 341 ? -23.394 -14.178 46.638 1.00 48.97 341 VAL A O 1
ATOM 2580 N N . ASP A 1 342 ? -24.728 -15.556 45.444 1.00 55.66 342 ASP A N 1
ATOM 2581 C CA . ASP A 1 342 ? -25.809 -15.625 46.412 1.00 55.66 342 ASP A CA 1
ATOM 2582 C C . ASP A 1 342 ? -25.216 -16.205 47.709 1.00 55.66 342 ASP A C 1
ATOM 2584 O O . ASP A 1 342 ? -24.855 -17.391 47.749 1.00 55.66 342 ASP A O 1
ATOM 2588 N N . PRO A 1 343 ? -25.051 -15.393 48.771 1.00 56.38 343 PRO A N 1
ATOM 2589 C CA . PRO A 1 343 ? -24.449 -15.862 50.010 1.00 56.38 343 PRO A CA 1
ATOM 2590 C C . PRO A 1 343 ? -25.324 -16.920 50.702 1.00 56.38 343 PRO A C 1
ATOM 2592 O O . PRO A 1 343 ? -24.852 -17.571 51.635 1.00 56.38 343 PRO A O 1
ATOM 2595 N N . ALA A 1 344 ? -26.564 -17.146 50.246 1.00 58.19 344 ALA A N 1
ATOM 2596 C CA . ALA A 1 344 ? -27.428 -18.207 50.749 1.00 58.19 344 ALA A CA 1
ATOM 2597 C C . ALA A 1 344 ? -27.042 -19.612 50.243 1.00 58.19 344 ALA A C 1
ATOM 2599 O O . ALA A 1 344 ? -27.370 -20.598 50.901 1.00 58.19 344 ALA A O 1
ATOM 2600 N N . ALA A 1 345 ? -26.302 -19.739 49.134 1.00 53.91 345 ALA A N 1
ATOM 2601 C CA . ALA A 1 345 ? -25.947 -21.047 48.568 1.00 53.91 345 ALA A CA 1
ATOM 2602 C C . ALA A 1 345 ? -24.735 -21.727 49.247 1.00 53.91 345 ALA A C 1
ATOM 2604 O O . ALA A 1 345 ? -24.457 -22.896 48.985 1.00 53.91 345 ALA A O 1
ATOM 2605 N N . MET A 1 346 ? -24.017 -21.034 50.142 1.00 51.34 346 MET A N 1
ATOM 2606 C CA . MET A 1 346 ? -22.864 -21.589 50.876 1.00 51.34 346 MET A CA 1
ATOM 2607 C C . MET A 1 346 ? -23.221 -22.282 52.203 1.00 51.34 346 MET A C 1
ATOM 2609 O O . MET A 1 346 ? -22.331 -22.826 52.855 1.00 51.34 346 MET A O 1
ATOM 2613 N N . ALA A 1 347 ? -24.492 -22.295 52.615 1.00 55.06 347 ALA A N 1
ATOM 2614 C CA . ALA A 1 347 ? -24.896 -22.837 53.916 1.00 55.06 347 ALA A CA 1
ATOM 2615 C C . ALA A 1 347 ? -25.097 -24.368 53.962 1.00 55.06 347 ALA A C 1
ATOM 2617 O O . ALA A 1 347 ? -25.314 -24.892 55.050 1.00 55.06 347 ALA A O 1
ATOM 2618 N N . ASP A 1 348 ? -24.993 -25.089 52.837 1.00 51.25 348 ASP A N 1
ATOM 2619 C CA . ASP A 1 348 ? -25.378 -26.515 52.761 1.00 51.25 348 ASP A CA 1
ATOM 2620 C C . ASP A 1 348 ? -24.255 -27.472 52.310 1.00 51.25 348 ASP A C 1
ATOM 2622 O O . ASP A 1 348 ? -24.505 -28.610 51.909 1.00 51.25 348 ASP A O 1
ATOM 2626 N N . ALA A 1 349 ? -22.987 -27.056 52.388 1.00 46.53 349 ALA A N 1
ATOM 2627 C CA . ALA A 1 349 ? -21.874 -27.968 52.123 1.00 46.53 349 ALA A CA 1
ATOM 2628 C C . ALA A 1 349 ? -21.668 -28.937 53.313 1.00 46.53 349 ALA A C 1
ATOM 2630 O O . ALA A 1 349 ? -21.365 -28.486 54.422 1.00 46.53 349 ALA A O 1
ATOM 2631 N N . PRO A 1 350 ? -21.793 -30.266 53.121 1.00 52.59 350 PRO A N 1
ATOM 2632 C CA . PRO A 1 350 ? -21.632 -31.231 54.199 1.00 52.59 350 PRO A CA 1
ATOM 2633 C C . PRO A 1 350 ? -20.168 -31.312 54.645 1.00 52.59 350 PRO A C 1
ATOM 2635 O O . PRO A 1 350 ? -19.254 -31.515 53.844 1.00 52.59 350 PRO A O 1
ATOM 2638 N N . VAL A 1 351 ? -19.961 -31.194 55.956 1.00 46.34 351 VAL A N 1
ATOM 2639 C CA . VAL A 1 351 ? -18.680 -31.426 56.628 1.00 46.34 351 VAL A CA 1
ATOM 2640 C C . VAL A 1 351 ? -18.296 -32.898 56.455 1.00 46.34 351 VAL A C 1
ATOM 2642 O O . VAL A 1 351 ? -18.839 -33.777 57.125 1.00 46.34 351 VAL A O 1
ATOM 2645 N N . ALA A 1 352 ? -17.361 -33.181 55.548 1.00 46.38 352 ALA A N 1
ATOM 2646 C CA . ALA A 1 352 ? -16.736 -34.492 55.450 1.00 46.38 352 ALA A CA 1
ATOM 2647 C C . ALA A 1 352 ? -15.853 -34.713 56.688 1.00 46.38 352 ALA A C 1
ATOM 2649 O O . ALA A 1 352 ? -14.818 -34.068 56.860 1.00 46.38 352 ALA A O 1
ATOM 2650 N N . SER A 1 353 ? -16.314 -35.603 57.568 1.00 52.16 353 SER A N 1
ATOM 2651 C CA . SER A 1 353 ? -15.565 -36.077 58.730 1.00 52.16 353 SER A CA 1
ATOM 2652 C C . SER A 1 353 ? -14.324 -36.843 58.292 1.00 52.16 353 SER A C 1
ATOM 2654 O O . SER A 1 353 ? -14.373 -37.691 57.401 1.00 52.16 353 SER A O 1
ATOM 2656 N N . ALA A 1 354 ? -13.221 -36.532 58.964 1.00 51.84 354 ALA A N 1
ATOM 2657 C CA . ALA A 1 354 ? -12.014 -37.327 58.972 1.00 51.84 354 ALA A CA 1
ATOM 2658 C C . ALA A 1 354 ? -12.288 -38.677 59.644 1.00 51.84 354 ALA A C 1
ATOM 2660 O O . ALA A 1 354 ? -12.825 -38.703 60.748 1.00 51.84 354 ALA A O 1
ATOM 2661 N N . ASP A 1 355 ? -11.853 -39.763 59.014 1.00 54.47 355 ASP A N 1
ATOM 2662 C CA . ASP A 1 355 ? -11.381 -40.927 59.754 1.00 54.47 355 ASP A CA 1
ATOM 2663 C C . ASP A 1 355 ? -10.291 -41.637 58.945 1.00 54.47 355 ASP A C 1
ATOM 2665 O O . ASP A 1 355 ? -10.484 -42.027 57.791 1.00 54.47 355 ASP A O 1
ATOM 2669 N N . ALA A 1 356 ? -9.120 -41.732 59.571 1.00 47.00 356 ALA A N 1
ATOM 2670 C CA . ALA A 1 356 ? -8.022 -42.610 59.191 1.00 47.00 356 ALA A CA 1
ATOM 2671 C C . ALA A 1 356 ? -8.234 -43.983 59.859 1.00 47.00 356 ALA A C 1
ATOM 2673 O O . ALA A 1 356 ? -8.974 -44.095 60.840 1.00 47.00 356 ALA A O 1
ATOM 2674 N N . PRO A 1 357 ? -7.583 -45.034 59.351 1.00 62.62 357 PRO A N 1
ATOM 2675 C CA . PRO A 1 357 ? -6.273 -45.371 59.917 1.00 62.62 357 PRO A CA 1
ATOM 2676 C C . PRO A 1 357 ? -5.135 -45.474 58.900 1.00 62.62 357 PRO A C 1
ATOM 2678 O O . PRO A 1 357 ? -5.377 -45.917 57.754 1.00 62.62 357 PRO A O 1
#

Mean predicted aligned error: 18.76 Å

Nearest PDB structures (foldseek):
  1nqj-assembly1_A  TM=7.797E-01  e=5.453E-04  Hathewaya histolytica
  2o8o-assembly2_B  TM=7.766E-01  e=1.895E-03  Hathewaya histolytica
  4ca9-assembly1_A  TM=4.170E-01  e=4.615E-03  Drosophila melanogaster
  2zkl-assembly1_A-2  TM=5.171E-01  e=5.575E-02  Staphylococcus aureus
  3vhr-assembly1_A-2  TM=3.653E-01  e=1.916E-02  Staphylococcus aureus subsp. aureus Mu50

Sequence (357 aa):
MFQLKLFPVRIAVARRLVFVPLLLGALLLAGCAVEFPLISAPEPSLTEILSRSDDPTVDAFVDELAVALAARDYPQLQGMMANPFSIMWWQAQAVERPAGVALLTLRDAYLGAGSAVAFREARSLAGLENELALPLHDSPATVVRALYVVGLGADQGDEALLLIARQDDGTPFWQSVVLADSGFPVAEAQAATTVALGDTVQERMTAMNMEPESYFLLTLRNVHGETVAGAPFLPQVQFAEDAKSATIRGVIQPVQERSYLLNPLTSAELLFTLRSVSPAVQFSITGMEDQHSYKASDDAAQLWQGKLPATQAYVVSVRSNVAQPFELAITVATDAVVGEVDPAAMADAPVASADAP